Protein AF-A0A3M0WXF0-F1 (afdb_monomer_lite)

Radius of gyration: 34.87 Å; chains: 1; bounding box: 78×70×89 Å

Structure (mmCIF, N/CA/C/O backbone):
data_AF-A0A3M0WXF0-F1
#
_entry.id   AF-A0A3M0WXF0-F1
#
loop_
_atom_site.group_PDB
_atom_site.id
_atom_site.type_symbol
_atom_site.label_atom_id
_atom_site.label_alt_id
_atom_site.label_comp_id
_atom_site.label_asym_id
_atom_site.label_entity_id
_atom_site.label_seq_id
_atom_site.pdbx_PDB_ins_code
_atom_site.Cartn_x
_atom_site.Cartn_y
_atom_site.Cartn_z
_atom_site.occupancy
_atom_site.B_iso_or_equiv
_atom_site.auth_seq_id
_atom_site.auth_comp_id
_atom_site.auth_asym_id
_atom_site.auth_atom_id
_atom_site.pdbx_PDB_model_num
ATOM 1 N N . LEU A 1 1 ? -2.453 -16.941 -43.242 1.00 40.06 1 LEU A N 1
ATOM 2 C CA . LEU A 1 1 ? -1.950 -16.360 -41.982 1.00 40.06 1 LEU A CA 1
ATOM 3 C C . LEU A 1 1 ? -3.156 -16.206 -41.079 1.00 40.06 1 LEU A C 1
ATOM 5 O O . LEU A 1 1 ? -4.108 -15.560 -41.491 1.00 40.06 1 LEU A O 1
ATOM 9 N N . VAL A 1 2 ? -3.182 -16.929 -39.960 1.00 33.41 2 VAL A N 1
ATOM 10 C CA . VAL A 1 2 ? -4.231 -16.763 -38.947 1.00 33.41 2 VAL A CA 1
ATOM 11 C C . VAL A 1 2 ? -3.950 -15.419 -38.293 1.00 33.41 2 VAL A C 1
ATOM 13 O O . VAL A 1 2 ? -2.882 -15.243 -37.715 1.00 33.41 2 VAL A O 1
ATOM 16 N N . ASP A 1 3 ? -4.856 -14.470 -38.490 1.00 33.91 3 ASP A N 1
ATOM 17 C CA . ASP A 1 3 ? -4.782 -13.143 -37.895 1.00 33.91 3 ASP A CA 1
ATOM 18 C C . ASP A 1 3 ? -5.106 -13.309 -36.408 1.00 33.91 3 ASP A C 1
ATOM 20 O O . ASP A 1 3 ? -6.263 -13.465 -36.016 1.00 33.91 3 ASP A O 1
ATOM 24 N N . ILE A 1 4 ? -4.065 -13.469 -35.593 1.00 36.53 4 ILE A N 1
ATOM 25 C CA . ILE A 1 4 ? -4.219 -13.544 -34.144 1.00 36.53 4 ILE A CA 1
ATOM 26 C C . ILE A 1 4 ? -4.479 -12.103 -33.710 1.00 36.53 4 ILE A C 1
ATOM 28 O O . ILE A 1 4 ? -3.585 -11.278 -33.905 1.00 36.53 4 ILE A O 1
ATOM 32 N N . PRO A 1 5 ? -5.658 -11.772 -33.152 1.00 42.66 5 PRO A N 1
ATOM 33 C CA . PRO A 1 5 ? -5.929 -10.423 -32.687 1.00 42.66 5 PRO A CA 1
ATOM 34 C C . PRO A 1 5 ? -4.910 -10.081 -31.600 1.00 42.66 5 PRO A C 1
ATOM 36 O O . PRO A 1 5 ? -4.959 -10.597 -30.482 1.00 42.66 5 PRO A O 1
ATOM 39 N N . GLN A 1 6 ? -3.937 -9.252 -31.967 1.00 57.19 6 GLN A N 1
ATOM 40 C CA . GLN A 1 6 ? -2.960 -8.689 -31.053 1.00 57.19 6 GLN A CA 1
ATOM 41 C C . GLN A 1 6 ? -3.728 -7.684 -30.197 1.00 57.19 6 GLN A C 1
ATOM 43 O O . GLN A 1 6 ? -3.973 -6.563 -30.640 1.00 57.19 6 GLN A O 1
ATOM 48 N N . LYS A 1 7 ? -4.166 -8.101 -29.000 1.00 59.50 7 LYS A N 1
ATOM 49 C CA . LYS A 1 7 ? -4.581 -7.143 -27.970 1.00 59.50 7 LYS A CA 1
ATOM 50 C C . LYS A 1 7 ? -3.465 -6.116 -27.850 1.00 59.50 7 LYS A C 1
ATOM 52 O O . LYS A 1 7 ? -2.305 -6.486 -27.659 1.00 59.50 7 LYS A O 1
ATOM 57 N N . SER A 1 8 ? -3.817 -4.850 -28.000 1.00 66.50 8 SER A N 1
ATOM 58 C CA . SER A 1 8 ? -2.868 -3.763 -27.832 1.00 66.50 8 SER A CA 1
ATOM 59 C C . SER A 1 8 ? -2.313 -3.784 -26.405 1.00 66.50 8 SER A C 1
ATOM 61 O O . SER A 1 8 ? -2.990 -4.190 -25.458 1.00 66.50 8 SER A O 1
ATOM 63 N N . GLU A 1 9 ? -1.073 -3.332 -26.230 1.00 56.75 9 GLU A N 1
ATOM 64 C CA . GLU A 1 9 ? -0.428 -3.227 -24.913 1.00 56.75 9 GLU A CA 1
ATOM 65 C C . GLU A 1 9 ? -1.292 -2.442 -23.910 1.00 56.75 9 GLU A C 1
ATOM 67 O O . GLU A 1 9 ? -1.401 -2.808 -22.738 1.00 56.75 9 GLU A O 1
ATOM 72 N N . SER A 1 10 ? -2.000 -1.423 -24.407 1.00 64.62 10 SER A N 1
ATOM 73 C CA . SER A 1 10 ? -2.959 -0.633 -23.636 1.00 64.62 10 SER A CA 1
ATOM 74 C C . SER A 1 10 ? -4.127 -1.468 -23.094 1.00 64.62 10 SER A C 1
ATOM 76 O O . SER A 1 10 ? -4.480 -1.322 -21.925 1.00 64.62 10 SER A O 1
ATOM 78 N N . GLU A 1 11 ? -4.690 -2.384 -23.887 1.00 70.25 11 GLU A N 1
ATOM 79 C CA . GLU A 1 11 ? -5.792 -3.257 -23.452 1.00 70.25 11 GLU A CA 1
ATOM 80 C C . GLU A 1 11 ? -5.335 -4.271 -22.396 1.00 70.25 11 GLU A C 1
ATOM 82 O O . GLU A 1 11 ? -6.070 -4.552 -21.451 1.00 70.25 11 GLU A O 1
ATOM 87 N N . ILE A 1 12 ? -4.110 -4.795 -22.515 1.00 66.12 12 ILE A N 1
ATOM 88 C CA . ILE A 1 12 ? -3.529 -5.708 -21.516 1.00 66.12 12 ILE A CA 1
ATOM 89 C C . ILE A 1 12 ? -3.296 -4.971 -20.193 1.00 66.12 12 ILE A C 1
ATOM 91 O O . ILE A 1 12 ? -3.572 -5.514 -19.120 1.00 66.12 12 ILE A O 1
ATOM 95 N N . TYR A 1 13 ? -2.803 -3.732 -20.257 1.00 67.31 13 TYR A N 1
ATOM 96 C CA . TYR A 1 13 ? -2.589 -2.899 -19.079 1.00 67.31 13 TYR A CA 1
ATOM 97 C C . TYR A 1 13 ? -3.907 -2.549 -18.373 1.00 67.31 13 TYR A C 1
ATOM 99 O O . TYR A 1 13 ? -4.015 -2.723 -17.158 1.00 67.31 13 TYR A O 1
ATOM 107 N N . GLN A 1 14 ? -4.929 -2.132 -19.127 1.00 71.81 14 GLN A N 1
ATOM 108 C CA . GLN A 1 14 ? -6.260 -1.852 -18.580 1.00 71.81 14 GLN A CA 1
ATOM 109 C C . GLN A 1 14 ? -6.884 -3.093 -17.936 1.00 71.81 14 GLN A C 1
ATOM 111 O O . GLN A 1 14 ? -7.324 -3.027 -16.793 1.00 71.81 14 GLN A O 1
ATOM 116 N N . GLU A 1 15 ? -6.828 -4.253 -18.598 1.00 77.12 15 GLU A N 1
ATOM 117 C CA . GLU A 1 15 ? -7.363 -5.501 -18.043 1.00 77.12 15 GLU A CA 1
ATOM 118 C C . GLU A 1 15 ? -6.687 -5.888 -16.715 1.00 77.12 15 GLU A C 1
ATOM 120 O O . GLU A 1 15 ? -7.341 -6.405 -15.805 1.00 77.12 15 GLU A O 1
ATOM 125 N N . LYS A 1 16 ? -5.382 -5.629 -16.568 1.00 76.75 16 LYS A N 1
ATOM 126 C CA . LYS A 1 16 ? -4.673 -5.845 -15.300 1.00 76.75 16 LYS A CA 1
ATOM 127 C C . LYS A 1 16 ? -5.122 -4.875 -14.211 1.00 76.75 16 LYS A C 1
ATOM 129 O O . LYS A 1 16 ? -5.350 -5.320 -13.086 1.00 76.75 16 LYS A O 1
ATOM 134 N N . LEU A 1 17 ? -5.269 -3.589 -14.533 1.00 76.44 17 LEU A N 1
ATOM 135 C CA . LEU A 1 17 ? -5.774 -2.594 -13.586 1.00 76.44 17 LEU A CA 1
ATOM 136 C C . LEU A 1 17 ? -7.191 -2.934 -13.115 1.00 76.44 17 LEU A C 1
ATOM 138 O O . LEU A 1 17 ? -7.450 -2.911 -11.914 1.00 76.44 17 LEU A O 1
ATOM 142 N N . ASP A 1 18 ? -8.073 -3.336 -14.029 1.00 84.69 18 ASP A N 1
ATOM 143 C CA . ASP A 1 18 ? -9.452 -3.713 -13.707 1.00 84.69 18 ASP A CA 1
ATOM 144 C C . ASP A 1 18 ? -9.507 -4.933 -12.778 1.00 84.69 18 ASP A C 1
ATOM 146 O O . ASP A 1 18 ? -10.277 -4.970 -11.809 1.00 84.69 18 ASP A O 1
ATOM 150 N N . ARG A 1 19 ? -8.651 -5.934 -13.026 1.00 82.94 19 ARG A N 1
ATOM 151 C CA . ARG A 1 19 ? -8.517 -7.106 -12.147 1.00 82.94 19 ARG A CA 1
ATOM 152 C C . ARG A 1 19 ? -8.010 -6.714 -10.759 1.00 82.94 19 ARG A C 1
ATOM 154 O O . ARG A 1 19 ? -8.568 -7.187 -9.770 1.00 82.94 19 ARG A O 1
ATOM 161 N N . MET A 1 20 ? -7.008 -5.838 -10.673 1.00 83.81 20 MET A N 1
ATOM 162 C CA . MET A 1 20 ? -6.496 -5.344 -9.390 1.00 83.81 20 MET A CA 1
ATOM 163 C C . MET A 1 20 ? -7.559 -4.562 -8.622 1.00 83.81 20 MET A C 1
ATOM 165 O O . MET A 1 20 ? -7.757 -4.804 -7.433 1.00 83.81 20 MET A O 1
ATOM 169 N N . GLN A 1 21 ? -8.284 -3.668 -9.294 1.00 85.38 21 GLN A N 1
ATOM 170 C CA . GLN A 1 21 ? -9.349 -2.893 -8.665 1.00 85.38 21 GLN A CA 1
ATOM 171 C C . GLN A 1 21 ? -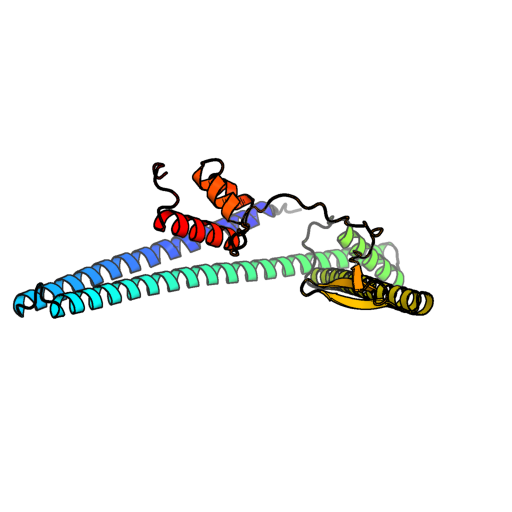10.452 -3.811 -8.130 1.00 85.38 21 GLN A C 1
ATOM 173 O O . GLN A 1 21 ? -10.867 -3.671 -6.983 1.00 85.38 21 GLN A O 1
ATOM 178 N N . SER A 1 22 ? -10.838 -4.831 -8.902 1.00 90.81 22 SER A N 1
ATOM 179 C CA . SER A 1 22 ? -11.813 -5.839 -8.467 1.00 90.81 22 SER A CA 1
ATOM 180 C C . SER A 1 22 ? -11.354 -6.597 -7.212 1.00 90.81 22 SER A C 1
ATOM 182 O O . SER A 1 22 ? -12.154 -6.883 -6.320 1.00 90.81 22 SER A O 1
ATOM 184 N N . GLN A 1 23 ? -10.059 -6.912 -7.109 1.00 89.12 23 GLN A N 1
ATOM 185 C CA . GLN A 1 23 ? -9.484 -7.550 -5.921 1.00 89.12 23 GLN A CA 1
ATOM 186 C C . GLN A 1 23 ? -9.464 -6.601 -4.715 1.00 89.12 23 GLN A C 1
ATOM 188 O O . GLN A 1 23 ? -9.826 -7.009 -3.610 1.00 89.12 23 GLN A O 1
ATOM 193 N N . ILE A 1 24 ? -9.101 -5.331 -4.919 1.00 84.12 24 ILE A N 1
ATOM 194 C CA . ILE A 1 24 ? -9.147 -4.294 -3.879 1.00 84.12 24 ILE A CA 1
ATOM 195 C C . ILE A 1 24 ? -10.579 -4.124 -3.362 1.00 84.12 24 ILE A C 1
ATOM 197 O O . ILE A 1 24 ? -10.791 -4.069 -2.149 1.00 84.12 24 ILE A O 1
ATOM 201 N N . ASP A 1 25 ? -11.571 -4.104 -4.248 1.00 94.25 25 ASP A N 1
ATOM 202 C CA . ASP A 1 25 ? -12.983 -3.974 -3.886 1.00 94.25 25 ASP A CA 1
ATOM 203 C C . ASP A 1 25 ? -13.476 -5.180 -3.076 1.00 94.25 25 ASP A C 1
ATOM 205 O O . ASP A 1 25 ? -14.175 -5.014 -2.069 1.00 94.25 25 ASP A O 1
ATOM 209 N N . ALA A 1 26 ? -13.049 -6.393 -3.439 1.00 90.25 26 ALA A N 1
ATOM 210 C CA . ALA A 1 26 ? -13.335 -7.601 -2.669 1.00 90.25 26 ALA A CA 1
ATOM 211 C C . ALA A 1 26 ? -12.709 -7.552 -1.261 1.00 90.25 26 ALA A C 1
ATOM 213 O O . ALA A 1 26 ? -13.398 -7.825 -0.272 1.00 90.25 26 ALA A O 1
ATOM 214 N N . ILE A 1 27 ? -11.439 -7.137 -1.147 1.00 88.31 27 ILE A N 1
ATOM 215 C CA . ILE A 1 27 ? -10.750 -6.941 0.141 1.00 88.31 27 ILE A CA 1
ATOM 216 C C . ILE A 1 27 ? -11.489 -5.887 0.975 1.00 88.31 27 ILE A C 1
ATOM 218 O O . ILE A 1 27 ? -11.782 -6.112 2.151 1.00 88.31 27 ILE A O 1
ATOM 222 N N . ASN A 1 28 ? -11.848 -4.754 0.370 1.00 91.56 28 ASN A N 1
ATOM 223 C CA . ASN A 1 28 ? -12.600 -3.690 1.027 1.00 91.56 28 ASN A CA 1
ATOM 224 C C . ASN A 1 28 ? -13.931 -4.204 1.586 1.00 91.56 28 ASN A C 1
ATOM 226 O O . ASN A 1 28 ? -14.222 -3.980 2.759 1.00 91.56 28 ASN A O 1
ATOM 230 N N . SER A 1 29 ? -14.714 -4.916 0.775 1.00 95.38 29 SER A N 1
ATOM 231 C CA . SER A 1 29 ? -16.011 -5.472 1.175 1.00 95.38 29 SER A CA 1
ATOM 232 C C . SER A 1 29 ? -15.886 -6.455 2.347 1.00 95.38 29 SER A C 1
ATOM 234 O O . SER A 1 29 ? -16.614 -6.353 3.344 1.00 95.38 29 SER A O 1
ATOM 236 N N . TYR A 1 30 ? -14.902 -7.355 2.280 1.00 95.94 30 TYR A N 1
ATOM 237 C CA . TYR A 1 30 ? -14.627 -8.325 3.337 1.00 95.94 30 TYR A CA 1
ATOM 238 C C . TYR A 1 30 ? -14.241 -7.646 4.661 1.00 95.94 30 TYR A C 1
ATOM 240 O O . TYR A 1 30 ? -14.877 -7.878 5.692 1.00 95.94 30 TYR A O 1
ATOM 248 N N . TYR A 1 31 ? -13.256 -6.744 4.643 1.00 94.44 31 TYR A N 1
ATOM 249 C CA . TYR A 1 31 ? -12.798 -6.068 5.860 1.00 94.44 31 TYR A CA 1
ATOM 250 C C . TYR A 1 31 ? -13.827 -5.083 6.423 1.00 94.44 31 TYR A C 1
ATOM 252 O O . TYR A 1 31 ? -13.923 -4.937 7.640 1.00 94.44 31 TYR A O 1
ATOM 260 N N . ASN A 1 32 ? -14.647 -4.452 5.579 1.00 94.06 32 ASN A N 1
ATOM 261 C CA . ASN A 1 32 ? -15.762 -3.630 6.050 1.00 94.06 32 ASN A CA 1
ATOM 262 C C . ASN A 1 32 ? -16.778 -4.473 6.835 1.00 94.06 32 ASN A C 1
ATOM 264 O O . ASN A 1 32 ? -17.258 -4.032 7.879 1.00 94.06 32 ASN A O 1
ATOM 268 N N . SER A 1 33 ? -17.053 -5.702 6.386 1.00 96.56 33 SER A N 1
ATOM 269 C CA . SER A 1 33 ? -17.924 -6.639 7.108 1.00 96.56 33 SER A CA 1
ATOM 270 C C . SER A 1 33 ? -17.336 -7.024 8.473 1.00 96.56 33 SER A C 1
ATOM 272 O O . SER A 1 33 ? -18.053 -7.019 9.474 1.00 96.56 33 SER A O 1
ATOM 274 N N . LEU A 1 34 ? -16.020 -7.267 8.547 1.00 93.44 34 LEU A N 1
ATOM 275 C CA . LEU A 1 34 ? -15.322 -7.531 9.813 1.00 93.44 34 LEU A CA 1
ATOM 276 C C . LEU A 1 34 ? -15.362 -6.334 10.771 1.00 93.44 34 LEU A C 1
ATOM 278 O O . LEU A 1 34 ? -15.595 -6.512 11.964 1.00 93.44 34 LEU A O 1
ATOM 282 N N . ILE A 1 35 ? -15.171 -5.112 10.266 1.00 96.38 35 ILE A N 1
ATOM 283 C CA . ILE A 1 35 ? -15.259 -3.891 11.080 1.00 96.38 35 ILE A CA 1
ATOM 284 C C . ILE A 1 35 ? -16.674 -3.729 11.641 1.00 96.38 35 ILE A C 1
ATOM 286 O O . ILE A 1 35 ? -16.827 -3.478 12.834 1.00 96.38 35 ILE A O 1
ATOM 290 N N . GLN A 1 36 ? -17.708 -3.919 10.816 1.00 97.56 36 GLN A N 1
ATOM 291 C CA . GLN A 1 36 ? -19.101 -3.853 11.270 1.00 97.56 36 GLN A CA 1
ATOM 292 C C . GLN A 1 36 ? -19.404 -4.907 12.341 1.00 97.56 36 GLN A C 1
ATOM 294 O O . GLN A 1 36 ? -20.101 -4.619 13.316 1.00 97.56 36 GLN A O 1
ATOM 299 N N . GLN A 1 37 ? -18.873 -6.123 12.194 1.00 97.56 37 GLN A N 1
ATOM 300 C CA . GLN A 1 37 ? -18.995 -7.156 13.217 1.00 97.56 37 GLN A CA 1
ATOM 301 C C . GLN A 1 37 ? -18.286 -6.745 14.517 1.00 97.56 37 GLN A C 1
ATOM 303 O O . GLN A 1 37 ? -18.896 -6.789 15.585 1.00 97.56 37 GLN A O 1
ATOM 308 N N . ALA A 1 38 ? -17.038 -6.280 14.435 1.00 96.44 38 ALA A N 1
ATOM 309 C CA . ALA A 1 38 ? -16.265 -5.844 15.595 1.00 96.44 38 ALA A CA 1
ATOM 310 C C . ALA A 1 38 ?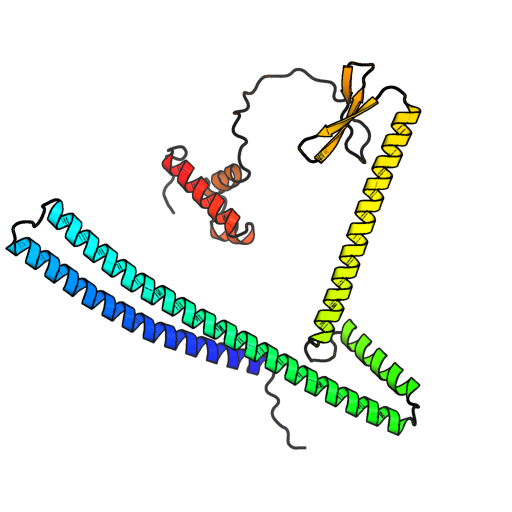 -16.921 -4.663 16.333 1.00 96.44 38 ALA A C 1
ATOM 312 O O . ALA A 1 38 ? -16.875 -4.606 17.564 1.00 96.44 38 ALA A O 1
ATOM 313 N N . GLN A 1 39 ? -17.567 -3.748 15.602 1.00 97.25 39 GLN A N 1
ATOM 314 C CA . GLN A 1 39 ? -18.360 -2.653 16.168 1.00 97.25 39 GLN A CA 1
ATOM 315 C C . GLN A 1 39 ? -19.564 -3.178 16.957 1.00 97.25 39 GLN A C 1
ATOM 317 O O . GLN A 1 39 ? -19.719 -2.815 18.122 1.00 97.25 39 GLN A O 1
ATOM 322 N N . LYS A 1 40 ? -20.358 -4.093 16.381 1.00 98.25 40 LYS A N 1
ATOM 323 C CA . LYS A 1 40 ? -21.501 -4.723 17.072 1.00 98.25 40 LYS A CA 1
ATOM 324 C C . LYS A 1 40 ? -21.070 -5.458 18.343 1.00 98.25 40 LYS A C 1
ATOM 326 O O . LYS A 1 40 ? -21.701 -5.334 19.391 1.00 98.25 40 LYS A O 1
ATOM 331 N N . GLU A 1 41 ? -19.970 -6.203 18.278 1.00 97.50 41 GLU A N 1
ATOM 332 C CA . GLU A 1 41 ? -19.404 -6.863 19.457 1.00 97.50 41 GLU A CA 1
ATOM 333 C C . GLU A 1 41 ? -18.912 -5.846 20.498 1.00 97.50 41 GLU A C 1
ATOM 335 O O . GLU A 1 41 ? -19.102 -6.036 21.702 1.00 97.50 41 GLU A O 1
ATOM 340 N N . GLY A 1 42 ? -18.309 -4.743 20.047 1.00 97.62 42 GLY A N 1
ATOM 341 C CA . GLY A 1 42 ? -17.865 -3.643 20.896 1.00 97.62 42 GLY A CA 1
ATOM 342 C C . GLY A 1 42 ? -19.009 -2.959 21.643 1.00 97.62 42 GLY A C 1
ATOM 343 O O . GLY A 1 42 ? -18.883 -2.710 22.846 1.00 97.62 42 GLY A O 1
ATOM 344 N N . GLU A 1 43 ? -20.138 -2.725 20.974 1.00 97.88 43 GLU A N 1
ATOM 345 C CA . GLU A 1 43 ? -21.375 -2.230 21.589 1.00 97.88 43 GLU A CA 1
ATOM 346 C C . GLU A 1 43 ? -21.897 -3.199 22.656 1.00 97.88 43 GLU A C 1
ATOM 348 O O . GLU A 1 43 ? -22.251 -2.772 23.757 1.00 97.88 43 GLU A O 1
ATOM 353 N N . GLY A 1 44 ? -21.866 -4.509 22.384 1.00 97.94 44 GLY A N 1
ATOM 354 C CA . GLY A 1 44 ? -22.229 -5.542 23.358 1.00 97.94 44 GLY A CA 1
ATOM 355 C C . GLY A 1 44 ? -21.335 -5.535 24.604 1.00 97.94 44 GLY A C 1
ATOM 356 O O . GLY A 1 44 ? -21.833 -5.618 25.734 1.00 97.94 44 GLY A O 1
ATOM 357 N N . ARG A 1 45 ? -20.017 -5.366 24.426 1.00 97.62 45 ARG A N 1
ATOM 358 C CA . ARG A 1 45 ? -19.055 -5.225 25.535 1.00 97.62 45 ARG A CA 1
ATOM 359 C C . ARG A 1 45 ? -19.328 -3.970 26.364 1.00 97.62 45 ARG A C 1
ATOM 361 O O . ARG A 1 45 ? -19.359 -4.052 27.591 1.00 97.62 45 ARG A O 1
ATOM 368 N N . LEU A 1 46 ? -19.588 -2.831 25.718 1.00 97.44 46 LEU A N 1
ATOM 369 C CA . LEU A 1 46 ? -19.926 -1.580 26.408 1.00 97.44 46 LEU A CA 1
ATOM 370 C C . LEU A 1 46 ? -21.256 -1.672 27.156 1.00 97.44 46 LEU A C 1
ATOM 372 O O . LEU A 1 46 ? -21.348 -1.231 28.301 1.00 97.44 46 LEU A O 1
ATOM 376 N N . GLY A 1 47 ? -22.276 -2.274 26.543 1.00 97.25 47 GLY A N 1
ATOM 377 C CA . GLY A 1 47 ? -23.562 -2.529 27.186 1.00 97.25 47 GLY A CA 1
ATOM 378 C C . GLY A 1 47 ? -23.406 -3.395 28.435 1.00 97.25 47 GLY A C 1
ATOM 379 O O . GLY A 1 47 ? -23.920 -3.045 29.497 1.00 97.25 47 GLY A O 1
ATOM 380 N N . SER A 1 48 ? -22.616 -4.466 28.337 1.00 97.12 48 SER A N 1
ATOM 381 C CA . SER A 1 48 ? -22.315 -5.361 29.460 1.00 97.12 48 SER A CA 1
ATOM 382 C C . SER A 1 48 ? -21.552 -4.647 30.580 1.00 97.12 48 SER A C 1
ATOM 384 O O . SER A 1 48 ? -21.917 -4.772 31.749 1.00 97.12 48 SER A O 1
ATOM 386 N N . ALA A 1 49 ? -20.540 -3.840 30.241 1.00 96.75 49 ALA A N 1
ATOM 387 C CA . ALA A 1 49 ? -19.786 -3.048 31.213 1.00 96.75 49 ALA A CA 1
ATOM 388 C C . ALA A 1 49 ? -20.684 -2.038 31.948 1.00 96.75 49 ALA A C 1
ATOM 390 O O . ALA A 1 49 ? -20.651 -1.955 33.176 1.00 96.75 49 ALA A O 1
ATOM 391 N N . ARG A 1 50 ? -21.552 -1.321 31.221 1.00 94.81 50 ARG A N 1
ATOM 392 C CA . ARG A 1 50 ? -22.516 -0.368 31.801 1.00 94.81 50 ARG A CA 1
ATOM 393 C C . ARG A 1 50 ? -23.563 -1.060 32.674 1.00 94.81 50 ARG A C 1
ATOM 395 O O . ARG A 1 50 ? -23.917 -0.531 33.727 1.00 94.81 50 ARG A O 1
ATOM 402 N N . ALA A 1 51 ? -24.046 -2.234 32.268 1.00 96.50 51 ALA A N 1
ATOM 403 C CA . ALA A 1 51 ? -24.970 -3.033 33.069 1.00 96.50 51 ALA A CA 1
ATOM 404 C C . ALA A 1 51 ? -24.315 -3.464 34.388 1.00 96.50 51 ALA A C 1
ATOM 406 O O . ALA A 1 51 ? -24.893 -3.254 35.454 1.00 96.50 51 ALA A O 1
ATOM 407 N N . LEU A 1 52 ? -23.078 -3.967 34.329 1.00 94.94 52 LEU A N 1
ATOM 408 C CA . LEU A 1 52 ? -22.315 -4.360 35.512 1.00 94.94 52 LEU A CA 1
ATOM 409 C C . LEU A 1 52 ? -22.079 -3.170 36.453 1.00 94.94 52 LEU A C 1
ATOM 411 O O . LEU A 1 52 ? -22.332 -3.295 37.646 1.00 94.94 52 LEU A O 1
ATOM 415 N N . GLN A 1 53 ? -21.710 -2.002 35.916 1.00 95.56 53 GLN A N 1
ATOM 416 C CA . GLN A 1 53 ? -21.564 -0.756 36.683 1.00 95.56 53 GLN A CA 1
ATOM 417 C C . GLN A 1 53 ? -22.865 -0.287 37.341 1.00 95.56 53 GLN A C 1
ATOM 419 O O . GLN A 1 53 ? -22.845 0.287 38.431 1.00 95.56 53 GLN A O 1
ATOM 424 N N . SER A 1 54 ? -24.000 -0.490 36.668 1.00 95.19 54 SER A N 1
ATOM 425 C CA . SER A 1 54 ? -25.313 -0.159 37.220 1.00 95.19 54 SER A CA 1
ATOM 426 C C . SER A 1 54 ? -25.674 -1.086 38.379 1.00 95.19 54 SER A C 1
ATOM 428 O O . SER A 1 54 ? -26.226 -0.615 39.368 1.00 95.19 54 SER A O 1
ATOM 430 N N . VAL A 1 55 ? -25.347 -2.378 38.276 1.00 95.44 55 VAL A N 1
ATOM 431 C CA . VAL A 1 55 ? -25.582 -3.370 39.338 1.00 95.44 55 VAL A CA 1
ATOM 432 C C . VAL A 1 55 ? -24.643 -3.149 40.526 1.00 95.44 55 VAL A C 1
ATOM 434 O O . VAL A 1 55 ? -25.072 -3.260 41.670 1.00 95.44 55 VAL A O 1
ATOM 437 N N . SER A 1 56 ? -23.381 -2.791 40.285 1.00 95.12 56 SER A N 1
ATOM 438 C CA . SER A 1 56 ? -22.393 -2.531 41.341 1.00 95.12 56 SER A CA 1
ATOM 439 C C . SER A 1 56 ? -22.521 -1.152 41.996 1.00 95.12 56 SER A C 1
ATOM 441 O O . SER A 1 56 ? -21.776 -0.858 42.929 1.00 95.12 56 SER A O 1
ATOM 443 N N . GLY A 1 57 ? -23.408 -0.278 41.505 1.00 95.44 57 GLY A N 1
ATOM 444 C CA . GLY A 1 57 ? -23.540 1.098 41.994 1.00 95.44 57 GLY A CA 1
ATOM 445 C C . GLY A 1 57 ? -22.331 1.989 41.679 1.00 95.44 57 GLY A C 1
ATOM 446 O O . GLY A 1 57 ? -22.176 3.051 42.274 1.00 95.44 57 GLY A O 1
ATOM 447 N N . THR A 1 58 ? -21.463 1.578 40.751 1.00 94.56 58 THR A N 1
ATOM 448 C CA . THR A 1 58 ? -20.268 2.341 40.347 1.00 94.56 58 THR A CA 1
ATOM 449 C C . THR A 1 58 ? -20.492 3.170 39.086 1.00 94.56 58 THR A C 1
ATOM 451 O O . THR A 1 58 ? -19.550 3.790 38.584 1.00 94.56 58 THR A O 1
ATOM 454 N N . ARG A 1 59 ? -21.718 3.191 38.555 1.00 92.00 59 ARG A N 1
ATOM 455 C CA . ARG A 1 59 ? -22.114 4.061 37.444 1.00 92.00 59 ARG A CA 1
ATOM 456 C C . ARG A 1 59 ? -21.863 5.524 37.841 1.00 92.00 59 ARG A C 1
ATOM 458 O O . ARG A 1 59 ? -22.310 5.944 38.901 1.00 92.00 59 ARG A O 1
ATOM 465 N N . PHE A 1 60 ? -21.132 6.267 37.006 1.00 93.00 60 PHE A N 1
ATOM 466 C CA . PHE A 1 60 ? -20.663 7.647 37.262 1.00 93.00 60 PHE A CA 1
ATOM 467 C C . PHE A 1 60 ? -19.606 7.812 38.365 1.00 93.00 60 PHE A C 1
ATOM 469 O O . PHE A 1 60 ? -19.260 8.931 38.730 1.00 93.00 60 PHE A O 1
ATOM 476 N N . SER A 1 61 ? -19.069 6.720 38.912 1.00 96.25 61 SER A N 1
ATOM 477 C CA . SER A 1 61 ? -17.862 6.816 39.736 1.00 96.25 61 SER A CA 1
ATOM 478 C C . SER A 1 61 ? -16.617 6.878 38.840 1.00 96.25 61 SER A C 1
ATOM 480 O O . SER A 1 61 ? -16.616 6.236 37.784 1.00 96.25 61 SER A O 1
ATOM 482 N N . PRO A 1 62 ? -15.511 7.504 39.285 1.00 96.44 62 PRO A N 1
ATOM 483 C CA . PRO A 1 62 ? -14.251 7.507 38.534 1.00 96.44 62 PRO A CA 1
ATOM 484 C C . PRO A 1 62 ? -13.747 6.099 38.178 1.00 96.44 62 PRO A C 1
ATOM 486 O O . PRO A 1 62 ? -13.151 5.880 37.128 1.00 96.44 62 PRO A O 1
ATOM 489 N N . ARG A 1 63 ? -14.024 5.104 39.036 1.00 95.44 63 ARG A N 1
ATOM 490 C CA . ARG A 1 63 ? -13.684 3.695 38.772 1.00 95.44 63 ARG A CA 1
ATOM 491 C C . ARG A 1 63 ? -14.525 3.095 37.645 1.00 95.44 63 ARG A C 1
ATOM 493 O O . ARG A 1 63 ? -13.994 2.341 36.838 1.00 95.44 63 ARG A O 1
ATOM 500 N N . GLY A 1 64 ? -15.818 3.413 37.598 1.00 95.50 64 GLY A N 1
ATOM 501 C CA . GLY A 1 64 ? -16.701 2.984 36.512 1.00 95.50 64 GLY A CA 1
ATOM 502 C C . GLY A 1 64 ? -16.312 3.633 35.185 1.00 95.50 64 GLY A C 1
ATOM 503 O O . GLY A 1 64 ? -16.179 2.944 34.180 1.00 95.50 64 GLY A O 1
ATOM 504 N N . GLU A 1 65 ? -16.039 4.936 35.187 1.00 96.00 65 GLU A N 1
ATOM 505 C CA . GLU A 1 65 ? -15.582 5.654 33.990 1.00 96.00 65 GLU A CA 1
ATOM 506 C C . GLU A 1 65 ? -14.279 5.070 33.436 1.00 96.00 65 GLU A C 1
ATOM 508 O O . GLU A 1 65 ? -14.217 4.750 32.250 1.00 96.00 65 GLU A O 1
ATOM 513 N N . ALA A 1 66 ? -13.292 4.806 34.298 1.00 97.00 66 ALA A N 1
ATOM 514 C CA . ALA A 1 66 ? -12.040 4.169 33.892 1.00 97.00 66 ALA A CA 1
ATOM 515 C C . ALA A 1 66 ? -12.253 2.778 33.262 1.00 97.00 66 ALA A C 1
ATOM 517 O O . ALA A 1 66 ? -11.598 2.434 32.280 1.00 97.00 66 ALA A O 1
ATOM 518 N N . GLN A 1 67 ? -13.186 1.977 33.791 1.00 95.50 67 GLN A N 1
ATOM 519 C CA . GLN A 1 67 ? -13.526 0.675 33.206 1.00 95.50 67 GLN A CA 1
ATOM 520 C C . GLN A 1 67 ? -14.189 0.813 31.834 1.00 95.50 67 GLN A C 1
ATOM 522 O O . GLN A 1 67 ? -13.830 0.082 30.913 1.00 95.50 67 GLN A O 1
ATOM 527 N N . THR A 1 68 ? -15.132 1.747 31.677 1.00 96.62 68 THR A N 1
ATOM 528 C CA . THR A 1 68 ? -15.763 2.019 30.376 1.00 96.62 68 THR A CA 1
ATOM 529 C C . THR A 1 68 ? -14.715 2.459 29.362 1.00 96.62 68 THR A C 1
ATOM 531 O O . THR A 1 68 ? -14.655 1.899 28.272 1.00 96.62 68 THR A O 1
ATOM 534 N N . GLN A 1 69 ? -13.834 3.382 29.748 1.00 97.19 69 GLN A N 1
ATOM 535 C CA . GLN A 1 69 ? -12.778 3.885 28.878 1.00 97.19 69 GLN A CA 1
ATOM 536 C C . GLN A 1 69 ? -11.780 2.788 28.482 1.00 97.19 69 GLN A C 1
ATOM 538 O O . GLN A 1 69 ? -11.350 2.733 27.334 1.00 97.19 69 GLN A O 1
ATOM 543 N N . ALA A 1 70 ? -11.451 1.858 29.385 1.00 97.06 70 ALA A N 1
ATOM 544 C CA . ALA A 1 70 ? -10.627 0.699 29.043 1.00 97.06 70 ALA A CA 1
ATOM 545 C C . ALA A 1 70 ? -11.289 -0.189 27.970 1.00 97.06 70 ALA A C 1
ATOM 547 O O . ALA A 1 70 ? -10.611 -0.650 27.052 1.00 97.06 70 ALA A O 1
ATOM 548 N N . VAL A 1 71 ? -12.610 -0.391 28.044 1.00 97.50 71 VAL A N 1
ATOM 549 C CA . VAL A 1 71 ? -13.372 -1.142 27.031 1.00 97.50 71 VAL A CA 1
ATOM 550 C C . VAL A 1 71 ? -13.443 -0.381 25.703 1.00 97.50 71 VAL A C 1
ATOM 552 O O . VAL A 1 71 ? -13.281 -0.990 24.647 1.00 97.50 71 VAL A O 1
ATOM 555 N N . GLU A 1 72 ? -13.636 0.940 25.728 1.00 96.88 72 GLU A N 1
ATOM 556 C CA . GLU A 1 72 ? -13.617 1.788 24.524 1.00 96.88 72 GLU A CA 1
ATOM 557 C C . GLU A 1 72 ? -12.247 1.764 23.835 1.00 96.88 72 GLU A C 1
ATOM 559 O O . GLU A 1 72 ? -12.165 1.582 22.617 1.00 96.88 72 GLU A O 1
ATOM 564 N N . ASN A 1 73 ? -11.168 1.861 24.615 1.00 97.06 73 ASN A N 1
ATOM 565 C CA . ASN A 1 73 ? -9.798 1.763 24.118 1.00 97.06 73 ASN A CA 1
ATOM 566 C C . ASN A 1 73 ? -9.533 0.389 23.497 1.00 97.06 73 ASN A C 1
ATOM 568 O O . ASN A 1 73 ? -9.005 0.309 22.389 1.00 97.06 73 ASN A O 1
ATOM 572 N N . TYR A 1 74 ? -9.947 -0.689 24.168 1.00 97.50 74 TYR A N 1
ATOM 573 C CA . TYR A 1 74 ? -9.834 -2.045 23.634 1.00 97.50 74 TYR A CA 1
ATOM 574 C C . TYR A 1 74 ? -10.599 -2.202 22.311 1.00 97.50 74 TYR A C 1
ATOM 576 O O . TYR A 1 74 ? -10.043 -2.691 21.330 1.00 97.50 74 TYR A O 1
ATOM 584 N N . ASN A 1 75 ? -11.848 -1.732 22.240 1.00 97.12 75 ASN A N 1
ATOM 585 C CA . ASN A 1 75 ? -12.645 -1.774 21.011 1.00 97.12 75 ASN A CA 1
ATOM 586 C C . ASN A 1 75 ? -11.971 -1.003 19.864 1.00 97.12 75 ASN A C 1
ATOM 588 O O . ASN A 1 75 ? -11.922 -1.492 18.735 1.00 97.12 75 ASN A O 1
ATOM 592 N N . SER A 1 76 ? -11.419 0.174 20.163 1.00 96.38 76 SER A N 1
ATOM 593 C CA . SER A 1 76 ? -10.700 1.000 19.189 1.00 96.38 76 SER A CA 1
ATOM 594 C C . SER A 1 76 ? -9.440 0.300 18.672 1.00 96.38 76 SER A C 1
ATOM 596 O O . SER A 1 76 ? -9.194 0.293 17.468 1.00 96.38 76 SER A O 1
ATOM 598 N N . GLN A 1 77 ? -8.678 -0.356 19.555 1.00 95.94 77 GLN A N 1
ATOM 599 C CA . GLN A 1 77 ? -7.497 -1.143 19.178 1.00 95.94 77 GLN A CA 1
ATOM 600 C C . GLN A 1 77 ? -7.852 -2.330 18.276 1.00 95.94 77 GLN A C 1
ATOM 602 O O . GLN A 1 77 ? -7.138 -2.591 17.310 1.00 95.94 77 GLN A O 1
ATOM 607 N N . VAL A 1 78 ? -8.964 -3.023 18.546 1.00 95.94 78 VAL A N 1
ATOM 608 C CA . VAL A 1 78 ? -9.439 -4.123 17.691 1.00 95.94 78 VAL A CA 1
ATOM 609 C C . VAL A 1 78 ? -9.747 -3.617 16.280 1.00 95.94 78 VAL A C 1
ATOM 611 O O . VAL A 1 78 ? -9.262 -4.192 15.307 1.00 95.94 78 VAL A O 1
ATOM 614 N N . ILE A 1 79 ? -10.493 -2.515 16.151 1.00 95.38 79 ILE A N 1
ATOM 615 C CA . ILE A 1 79 ? -10.824 -1.932 14.840 1.00 95.38 79 ILE A CA 1
ATOM 616 C C . ILE A 1 79 ? -9.557 -1.463 14.112 1.00 95.38 79 ILE A C 1
ATOM 618 O O . ILE A 1 79 ? -9.390 -1.762 12.929 1.00 95.38 79 ILE A O 1
ATOM 622 N N . ALA A 1 80 ? -8.646 -0.782 14.812 1.00 92.31 80 ALA A N 1
ATOM 623 C CA . ALA A 1 80 ? -7.372 -0.346 14.244 1.00 92.31 80 ALA A CA 1
ATOM 624 C C . ALA A 1 80 ? -6.526 -1.535 13.751 1.00 92.31 80 ALA A C 1
ATOM 626 O O . ALA A 1 80 ? -5.938 -1.470 12.673 1.00 92.31 80 ALA A O 1
ATOM 627 N N . GLY A 1 81 ? -6.516 -2.651 14.487 1.00 92.81 81 GLY A N 1
ATOM 628 C CA . GLY A 1 81 ? -5.856 -3.888 14.067 1.00 92.81 81 GLY A CA 1
ATOM 629 C C . GLY A 1 81 ? -6.444 -4.469 12.777 1.00 92.81 81 GLY A C 1
ATOM 630 O O . GLY A 1 81 ? -5.696 -4.841 11.874 1.00 92.81 81 GLY A O 1
ATOM 631 N N . ILE A 1 82 ? -7.774 -4.483 12.645 1.00 91.81 82 ILE A N 1
ATOM 632 C CA . ILE A 1 82 ? -8.462 -4.938 11.423 1.00 91.81 82 ILE A CA 1
ATOM 633 C C . ILE A 1 82 ? -8.120 -4.023 10.234 1.00 91.81 82 ILE A C 1
ATOM 635 O O . ILE A 1 82 ? -7.858 -4.507 9.133 1.00 91.81 82 ILE A O 1
ATOM 639 N N . GLN A 1 83 ? -8.062 -2.706 10.447 1.00 92.88 83 GLN A N 1
ATOM 640 C CA . GLN A 1 83 ? -7.651 -1.750 9.412 1.00 92.88 83 GLN A CA 1
ATOM 641 C C . GLN A 1 83 ? -6.185 -1.930 8.993 1.00 92.88 83 GLN A C 1
ATOM 643 O O . GLN A 1 83 ? -5.877 -1.878 7.803 1.00 92.88 83 GLN A O 1
ATOM 648 N N . ALA A 1 84 ? -5.280 -2.190 9.939 1.00 90.81 84 ALA A N 1
ATOM 649 C CA . ALA A 1 84 ? -3.882 -2.475 9.629 1.00 90.81 84 ALA A CA 1
ATOM 650 C C . ALA A 1 84 ? -3.740 -3.747 8.774 1.00 90.81 84 ALA A C 1
ATOM 652 O O . ALA A 1 84 ? -3.014 -3.743 7.781 1.00 90.81 84 ALA A O 1
ATOM 653 N N . GLN A 1 85 ? -4.487 -4.808 9.103 1.00 92.38 85 GLN A N 1
ATOM 654 C CA . GLN A 1 85 ? -4.522 -6.040 8.305 1.00 92.38 85 GLN A CA 1
ATOM 655 C C . GLN A 1 85 ? -5.056 -5.799 6.891 1.00 92.38 85 GLN A C 1
ATOM 657 O O . GLN A 1 85 ? -4.467 -6.284 5.927 1.00 92.38 85 GLN A O 1
ATOM 662 N N . LYS A 1 86 ? -6.128 -5.011 6.757 1.00 94.25 86 LYS A N 1
ATOM 663 C CA . LYS A 1 86 ? -6.664 -4.592 5.457 1.00 94.25 86 LYS A CA 1
ATOM 664 C C . LYS A 1 86 ? -5.590 -3.910 4.606 1.00 94.25 86 LYS A C 1
ATOM 666 O O . LYS A 1 86 ? -5.397 -4.278 3.450 1.00 94.25 86 LYS A O 1
ATOM 671 N N . ASN A 1 87 ? -4.881 -2.938 5.175 1.00 88.44 87 ASN A N 1
ATOM 672 C CA . ASN A 1 87 ? -3.846 -2.198 4.455 1.00 88.44 87 ASN A CA 1
ATOM 673 C C . ASN A 1 87 ? -2.675 -3.106 4.050 1.00 88.44 87 ASN A C 1
ATOM 675 O O . ASN A 1 87 ? -2.195 -3.007 2.924 1.00 88.44 87 ASN A O 1
ATOM 679 N N . ALA A 1 88 ? -2.261 -4.028 4.924 1.00 90.94 88 ALA A N 1
ATOM 680 C CA . ALA A 1 88 ? -1.226 -5.012 4.610 1.00 90.94 88 ALA A CA 1
ATOM 681 C C . ALA A 1 88 ? -1.646 -5.955 3.466 1.00 90.94 88 ALA A C 1
ATOM 683 O O . ALA A 1 88 ? -0.842 -6.237 2.581 1.00 90.94 88 ALA A O 1
ATOM 684 N N . ALA A 1 89 ? -2.908 -6.398 3.439 1.00 87.75 89 ALA A N 1
ATOM 685 C CA . ALA A 1 89 ? -3.437 -7.228 2.355 1.00 87.75 89 ALA A CA 1
ATOM 686 C C . ALA A 1 89 ? -3.439 -6.486 1.006 1.00 87.75 89 ALA A C 1
ATOM 688 O O . ALA A 1 89 ? -3.042 -7.051 -0.010 1.00 87.75 89 ALA A O 1
ATOM 689 N N . ILE A 1 90 ? -3.822 -5.204 1.000 1.00 85.00 90 ILE A N 1
ATOM 690 C CA . ILE A 1 90 ? -3.765 -4.357 -0.202 1.00 85.00 90 ILE A CA 1
ATOM 691 C C . ILE A 1 90 ? -2.312 -4.171 -0.670 1.00 85.00 90 ILE A C 1
ATOM 693 O O . ILE A 1 90 ? -2.027 -4.294 -1.858 1.00 85.00 90 ILE A O 1
ATOM 697 N N . GLN A 1 91 ? -1.371 -3.919 0.244 1.00 86.50 91 GLN A N 1
ATOM 698 C CA . GLN A 1 91 ? 0.052 -3.794 -0.098 1.00 86.50 91 GLN A CA 1
ATOM 699 C C . GLN A 1 91 ? 0.637 -5.090 -0.671 1.00 86.50 91 GLN A C 1
ATOM 701 O O . GLN A 1 91 ? 1.402 -5.041 -1.633 1.00 86.50 91 GLN A O 1
ATOM 706 N N . ALA A 1 92 ? 0.261 -6.250 -0.125 1.00 87.44 92 ALA A N 1
ATOM 707 C CA . ALA A 1 92 ? 0.673 -7.542 -0.668 1.00 87.44 92 ALA A CA 1
ATOM 708 C C . ALA A 1 92 ? 0.203 -7.721 -2.122 1.00 87.44 92 ALA A C 1
ATOM 710 O O . ALA A 1 92 ? 0.991 -8.158 -2.959 1.00 87.44 92 ALA A O 1
ATOM 711 N N . LEU A 1 93 ? -1.026 -7.294 -2.435 1.00 84.62 93 LEU A N 1
ATOM 712 C CA . LEU A 1 93 ? -1.570 -7.310 -3.795 1.00 84.62 93 LEU A CA 1
ATOM 713 C C . LEU A 1 93 ? -0.745 -6.445 -4.760 1.00 84.62 93 LEU A C 1
ATOM 715 O O . LEU A 1 93 ? -0.443 -6.866 -5.874 1.00 84.62 93 LEU A O 1
ATOM 719 N N . TYR A 1 94 ? -0.346 -5.245 -4.326 1.00 78.88 94 TYR A N 1
ATOM 720 C CA . TYR A 1 94 ? 0.518 -4.373 -5.126 1.00 78.88 94 TYR A CA 1
ATOM 721 C C . TYR A 1 94 ? 1.891 -5.002 -5.391 1.00 78.88 94 TYR A C 1
ATOM 723 O O . TYR A 1 94 ? 2.387 -4.928 -6.514 1.00 78.88 94 TYR A O 1
ATOM 731 N N . ASN A 1 95 ? 2.488 -5.655 -4.393 1.00 82.75 95 ASN A N 1
ATOM 732 C CA . ASN A 1 95 ? 3.786 -6.318 -4.545 1.00 82.75 95 ASN A CA 1
ATOM 733 C C . ASN A 1 95 ? 3.717 -7.527 -5.492 1.00 82.75 95 ASN A C 1
ATOM 735 O O . ASN A 1 95 ? 4.627 -7.737 -6.298 1.00 82.75 95 ASN A O 1
ATOM 739 N N . GLU A 1 96 ? 2.636 -8.307 -5.421 1.00 84.56 96 GLU A N 1
ATOM 740 C CA . GLU A 1 96 ? 2.377 -9.413 -6.346 1.00 84.56 96 GLU A CA 1
ATOM 741 C C . GLU A 1 96 ? 2.190 -8.895 -7.777 1.00 84.56 96 GLU A C 1
ATOM 743 O O . GLU A 1 96 ? 2.828 -9.392 -8.706 1.00 84.56 96 GLU A O 1
ATOM 748 N N . ALA A 1 97 ? 1.395 -7.836 -7.955 1.00 71.69 97 ALA A N 1
ATOM 749 C CA . ALA A 1 97 ? 1.181 -7.213 -9.257 1.00 71.69 97 ALA A CA 1
ATOM 750 C C . ALA A 1 97 ? 2.477 -6.653 -9.863 1.00 71.69 97 ALA A C 1
ATOM 752 O O . ALA A 1 97 ? 2.737 -6.864 -11.049 1.00 71.69 97 ALA A O 1
ATOM 753 N N . ALA A 1 98 ? 3.311 -5.985 -9.060 1.00 71.19 98 ALA A N 1
ATOM 754 C CA . ALA A 1 98 ? 4.614 -5.486 -9.494 1.00 71.19 98 ALA A CA 1
ATOM 755 C C . ALA A 1 98 ? 5.543 -6.635 -9.923 1.00 71.19 98 ALA A C 1
ATOM 757 O O . ALA A 1 98 ? 6.185 -6.556 -10.970 1.00 71.19 98 ALA A O 1
ATOM 758 N N . SER A 1 99 ? 5.554 -7.735 -9.163 1.00 76.06 99 SER A N 1
ATOM 759 C CA . SER A 1 99 ? 6.355 -8.926 -9.474 1.00 76.06 99 SER A CA 1
ATOM 760 C C . SER A 1 99 ? 5.896 -9.594 -10.778 1.00 76.06 99 SER A C 1
ATOM 762 O O . SER A 1 99 ? 6.716 -9.875 -11.649 1.00 76.06 99 SER A O 1
ATOM 764 N N . ALA A 1 100 ? 4.583 -9.764 -10.969 1.00 73.25 100 ALA A N 1
ATOM 765 C CA . ALA A 1 100 ? 4.009 -10.307 -12.202 1.00 73.25 100 ALA A CA 1
ATOM 766 C C . ALA A 1 100 ? 4.236 -9.387 -13.419 1.00 73.25 100 ALA A C 1
ATOM 768 O O . ALA A 1 100 ? 4.404 -9.858 -14.545 1.00 73.25 100 ALA A O 1
ATOM 769 N N . ALA A 1 101 ? 4.234 -8.063 -13.221 1.00 66.31 101 ALA A N 1
ATOM 770 C CA . ALA A 1 101 ? 4.578 -7.105 -14.269 1.00 66.31 101 ALA A CA 1
ATOM 771 C C . ALA A 1 101 ? 6.050 -7.233 -14.685 1.00 66.31 101 ALA A C 1
ATOM 773 O O . ALA A 1 101 ? 6.334 -7.287 -15.882 1.00 66.31 101 ALA A O 1
ATOM 774 N N . GLN A 1 102 ? 6.962 -7.362 -13.718 1.00 68.88 102 GLN A N 1
ATOM 775 C CA . GLN A 1 102 ? 8.384 -7.563 -13.985 1.00 68.88 102 GLN A CA 1
ATOM 776 C C . GLN A 1 102 ? 8.651 -8.885 -14.717 1.00 68.88 102 GLN A C 1
ATOM 778 O O . GLN A 1 102 ? 9.413 -8.914 -15.681 1.00 68.88 102 GLN A O 1
ATOM 783 N N . GLU A 1 103 ? 8.003 -9.976 -14.305 1.00 74.19 103 GLU A N 1
ATOM 784 C CA . GLU A 1 103 ? 8.132 -11.281 -14.964 1.00 74.19 103 GLU A CA 1
ATOM 785 C C . GLU A 1 103 ? 7.648 -11.234 -16.419 1.00 74.19 103 GLU A C 1
ATOM 787 O O . GLU A 1 103 ? 8.323 -11.734 -17.324 1.00 74.19 103 GLU A O 1
ATOM 792 N N . GLN A 1 104 ? 6.518 -10.570 -16.678 1.00 70.00 104 GLN A N 1
ATOM 793 C CA . GLN A 1 104 ? 6.033 -10.391 -18.043 1.00 70.00 104 GLN A CA 1
ATOM 794 C C . GLN A 1 104 ? 6.973 -9.507 -18.870 1.00 70.00 104 GLN A C 1
ATOM 796 O O . GLN A 1 104 ? 7.228 -9.827 -20.030 1.00 70.00 104 GLN A O 1
ATOM 801 N N . ALA A 1 105 ? 7.515 -8.429 -18.296 1.00 64.69 105 ALA A N 1
ATOM 802 C CA . ALA A 1 105 ? 8.494 -7.584 -18.977 1.00 64.69 105 ALA A CA 1
ATOM 803 C C . ALA A 1 105 ? 9.757 -8.378 -19.352 1.00 64.69 105 ALA A C 1
ATOM 805 O O . ALA A 1 105 ? 10.228 -8.286 -20.488 1.00 64.69 105 ALA A O 1
ATOM 806 N N . ASN A 1 106 ? 10.252 -9.223 -18.444 1.00 69.81 106 ASN A N 1
ATOM 807 C CA . ASN A 1 106 ? 11.381 -10.118 -18.702 1.00 69.81 106 ASN A CA 1
ATOM 808 C C . ASN A 1 106 ? 11.050 -11.143 -19.801 1.00 69.81 106 ASN A C 1
ATOM 810 O O . ASN A 1 106 ? 11.858 -11.360 -20.699 1.00 69.81 106 ASN A O 1
ATOM 814 N N . THR A 1 107 ? 9.845 -11.716 -19.781 1.00 72.44 107 THR A N 1
ATOM 815 C CA . THR A 1 107 ? 9.389 -12.678 -20.800 1.00 72.44 107 THR A CA 1
ATOM 816 C C . THR A 1 107 ? 9.301 -12.034 -22.185 1.00 72.44 107 THR A C 1
ATOM 818 O O . THR A 1 107 ? 9.792 -12.592 -23.164 1.00 72.44 107 THR A O 1
ATOM 821 N N . LEU A 1 108 ? 8.703 -10.843 -22.285 1.00 67.50 108 LEU A N 1
ATOM 822 C CA . LEU A 1 108 ? 8.614 -10.096 -23.545 1.00 67.50 108 LEU A CA 1
ATOM 823 C C . LEU A 1 108 ? 10.001 -9.714 -24.062 1.00 67.50 108 LEU A C 1
ATOM 825 O O . LEU A 1 108 ? 10.277 -9.827 -25.255 1.00 67.50 108 LEU A O 1
ATOM 829 N N . THR A 1 109 ? 10.890 -9.325 -23.152 1.00 66.25 109 THR A N 1
ATOM 830 C CA . THR A 1 109 ? 12.289 -9.053 -23.462 1.00 66.25 109 THR A CA 1
ATOM 831 C C . THR A 1 109 ? 12.989 -10.283 -24.042 1.00 66.25 109 THR A C 1
ATOM 833 O O . THR A 1 109 ? 13.638 -10.195 -25.081 1.00 66.25 109 THR A O 1
ATOM 836 N N . GLU A 1 110 ? 12.851 -11.447 -23.409 1.00 69.00 110 GLU A N 1
ATOM 837 C CA . GLU A 1 110 ? 13.470 -12.694 -23.866 1.00 69.00 110 GLU A CA 1
ATOM 838 C C . GLU A 1 110 ? 12.926 -13.139 -25.233 1.00 69.00 110 GLU A C 1
ATOM 840 O O . GLU A 1 110 ? 13.686 -13.560 -26.113 1.00 69.00 110 GLU A O 1
ATOM 845 N N . GLN A 1 111 ? 11.619 -12.977 -25.453 1.00 68.75 111 GLN A N 1
ATOM 846 C CA . GLN A 1 111 ? 10.989 -13.215 -26.751 1.00 68.75 111 GLN A CA 1
ATOM 847 C C . GLN A 1 111 ? 11.538 -12.270 -27.826 1.00 68.75 111 GLN A C 1
ATOM 849 O O . GLN A 1 111 ? 11.879 -12.728 -28.920 1.00 68.75 111 GLN A O 1
ATOM 854 N N . ALA A 1 112 ? 11.686 -10.980 -27.513 1.00 63.56 112 ALA A N 1
ATOM 855 C CA . ALA A 1 112 ? 12.262 -9.993 -28.421 1.00 63.56 112 ALA A CA 1
ATOM 856 C C . ALA A 1 112 ? 13.725 -10.319 -28.768 1.00 63.56 112 ALA A C 1
ATOM 858 O O . ALA A 1 112 ? 14.089 -10.304 -29.944 1.00 63.56 112 ALA A O 1
ATOM 859 N N . LEU A 1 113 ? 14.544 -10.700 -27.781 1.00 69.25 113 LEU A N 1
ATOM 860 C CA . LEU A 1 113 ? 15.932 -11.131 -27.993 1.00 69.25 113 LEU A CA 1
ATOM 861 C C . LEU A 1 113 ? 16.014 -12.376 -28.884 1.00 69.25 113 LEU A C 1
ATOM 863 O O . LEU A 1 113 ? 16.819 -12.436 -29.813 1.00 69.25 113 LEU A O 1
ATOM 867 N N . THR A 1 114 ? 15.156 -13.365 -28.637 1.00 72.81 114 THR A N 1
ATOM 868 C CA . THR A 1 114 ? 15.104 -14.601 -29.431 1.00 72.81 114 THR A CA 1
ATOM 869 C C . THR A 1 114 ? 14.697 -14.319 -30.879 1.00 72.81 114 THR A C 1
ATOM 871 O O . THR A 1 114 ? 15.300 -14.859 -31.815 1.00 72.81 114 THR A O 1
ATOM 874 N N . ALA A 1 115 ? 13.712 -13.441 -31.085 1.00 64.94 115 ALA A N 1
ATOM 875 C CA . ALA A 1 115 ? 13.284 -13.007 -32.410 1.00 64.94 115 ALA A CA 1
ATOM 876 C C . ALA A 1 115 ? 14.394 -12.231 -33.140 1.00 64.94 115 ALA A C 1
ATOM 878 O O . ALA A 1 115 ? 14.687 -12.531 -34.300 1.00 64.94 115 ALA A O 1
ATOM 879 N N . ALA A 1 116 ? 15.062 -11.300 -32.452 1.00 66.88 116 ALA A N 1
ATOM 880 C CA . ALA A 1 116 ? 16.179 -10.534 -32.997 1.00 66.88 116 ALA A CA 1
ATOM 881 C C . ALA A 1 116 ? 17.344 -11.445 -33.409 1.00 66.88 116 ALA A C 1
ATOM 883 O O . ALA A 1 116 ? 17.834 -11.347 -34.533 1.00 66.88 116 ALA A O 1
ATOM 884 N N . ASN A 1 117 ? 17.734 -12.396 -32.555 1.00 72.75 117 ASN A N 1
ATOM 885 C CA . ASN A 1 117 ? 18.781 -13.370 -32.869 1.00 72.75 117 ASN A CA 1
ATOM 886 C C . ASN A 1 117 ? 18.405 -14.245 -34.074 1.00 72.75 117 ASN A C 1
ATOM 888 O O . ASN A 1 117 ? 19.228 -14.456 -34.962 1.00 72.75 117 ASN A O 1
ATOM 892 N N . SER A 1 118 ? 17.150 -14.695 -34.158 1.00 72.81 118 SER A N 1
ATOM 893 C CA . SER A 1 118 ? 16.657 -15.470 -35.308 1.00 72.81 118 SER A CA 1
ATOM 894 C C . SER A 1 118 ? 16.708 -14.665 -36.612 1.00 72.81 118 SER A C 1
ATOM 896 O O . SER A 1 118 ? 17.039 -15.201 -37.673 1.00 72.81 118 SER A O 1
ATOM 898 N N . TYR A 1 119 ? 16.418 -13.364 -36.542 1.00 68.25 119 TYR A N 1
ATOM 899 C CA . TYR A 1 119 ? 16.520 -12.459 -37.682 1.00 68.25 119 TYR A CA 1
ATOM 900 C C . TYR A 1 119 ? 17.978 -12.223 -38.097 1.00 68.25 119 TYR A C 1
ATOM 902 O O . TYR A 1 119 ? 18.304 -12.384 -39.275 1.00 68.25 119 TYR A O 1
ATOM 910 N N . ILE A 1 120 ? 18.874 -11.944 -37.146 1.00 70.19 120 ILE A N 1
ATOM 911 C CA . ILE A 1 120 ? 20.319 -11.809 -37.394 1.00 70.19 120 ILE A CA 1
ATOM 912 C C . ILE A 1 120 ? 20.877 -13.088 -38.032 1.00 70.19 120 ILE A C 1
ATOM 914 O O . ILE A 1 120 ? 21.625 -13.016 -39.005 1.00 70.19 120 ILE A O 1
ATOM 918 N N . ASP A 1 121 ? 20.472 -14.265 -37.551 1.00 75.06 121 ASP A N 1
ATOM 919 C CA . ASP A 1 121 ? 20.844 -15.557 -38.134 1.00 75.06 121 ASP A CA 1
ATOM 920 C C . ASP A 1 121 ? 20.378 -15.700 -39.586 1.00 75.06 121 ASP A C 1
ATOM 922 O O . ASP A 1 121 ? 21.112 -16.230 -40.426 1.00 75.06 121 ASP A O 1
ATOM 926 N N . SER A 1 122 ? 19.163 -15.239 -39.892 1.00 72.06 122 SER A N 1
ATOM 927 C CA . SER A 1 122 ? 18.627 -15.265 -41.254 1.00 72.06 122 SER A CA 1
ATOM 928 C C . 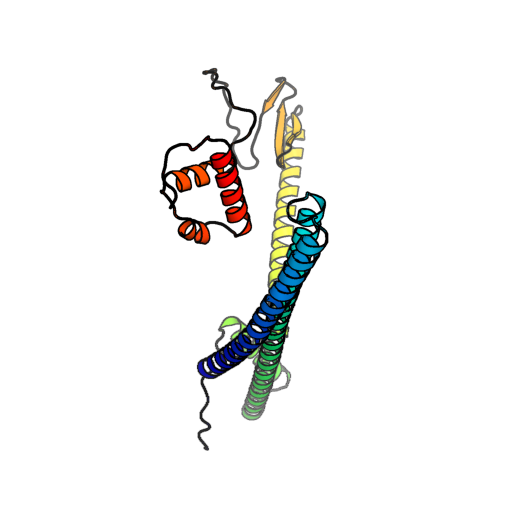SER A 1 122 ? 19.408 -14.341 -42.194 1.00 72.06 122 SER A C 1
ATOM 930 O O . SER A 1 122 ? 19.772 -14.768 -43.291 1.00 72.06 122 SER A O 1
ATOM 932 N N . LEU A 1 123 ? 19.765 -13.135 -41.736 1.00 68.88 123 LEU A N 1
ATOM 933 C CA . LEU A 1 123 ? 20.591 -12.190 -42.488 1.00 68.88 123 LEU A CA 1
ATOM 934 C C . LEU A 1 123 ? 22.002 -12.742 -42.701 1.00 68.88 123 LEU A C 1
ATOM 936 O O . LEU A 1 123 ? 22.499 -12.742 -43.824 1.00 68.88 123 LEU A O 1
ATOM 940 N N . ALA A 1 124 ? 22.628 -13.285 -41.656 1.00 71.81 124 ALA A N 1
ATOM 941 C CA . ALA A 1 124 ? 23.955 -13.881 -41.757 1.00 71.81 124 ALA A CA 1
ATOM 942 C C . ALA A 1 124 ? 23.992 -15.013 -42.795 1.00 71.81 124 ALA A C 1
ATOM 944 O O . ALA A 1 124 ? 24.907 -15.065 -43.615 1.00 71.81 124 ALA A O 1
ATOM 945 N N . LYS A 1 125 ? 22.962 -15.873 -42.825 1.00 80.75 125 LYS A N 1
ATOM 946 C CA . LYS A 1 125 ? 22.815 -16.916 -43.854 1.00 80.75 125 LYS A CA 1
ATOM 947 C C . LYS A 1 125 ? 22.606 -16.334 -45.252 1.00 80.75 125 LYS A C 1
ATOM 949 O O . LYS A 1 125 ? 23.204 -16.831 -46.200 1.00 80.75 125 LYS A O 1
ATOM 954 N N . GLN A 1 126 ? 21.773 -15.305 -45.387 1.00 80.88 126 GLN A N 1
ATOM 955 C CA . GLN A 1 126 ? 21.466 -14.681 -46.675 1.00 80.88 126 GLN A CA 1
ATOM 956 C C . GLN A 1 126 ? 22.688 -13.990 -47.298 1.00 80.88 126 GLN A C 1
ATOM 958 O O . GLN A 1 126 ? 22.895 -14.091 -48.506 1.00 80.88 126 GLN A O 1
ATOM 963 N N . TYR A 1 127 ? 23.502 -13.318 -46.483 1.00 82.31 127 TYR A N 1
ATOM 964 C CA . TYR A 1 127 ? 24.666 -12.548 -46.931 1.00 82.31 127 TYR A CA 1
ATOM 965 C C . TYR A 1 127 ? 25.996 -13.302 -46.801 1.00 82.31 127 TYR A C 1
ATOM 967 O O . TYR A 1 127 ? 27.036 -12.756 -47.151 1.00 82.31 127 TYR A O 1
ATOM 975 N N . SER A 1 128 ? 25.974 -14.562 -46.348 1.00 88.44 128 SER A N 1
ATOM 976 C CA . SER A 1 128 ? 27.179 -15.366 -46.079 1.00 88.44 128 SER A CA 1
ATOM 977 C C . SER A 1 128 ? 28.173 -14.666 -45.141 1.00 88.44 128 SER A C 1
ATOM 979 O O . SER A 1 128 ? 29.384 -14.782 -45.321 1.00 88.44 128 SER A O 1
ATOM 981 N N . LEU A 1 129 ? 27.649 -13.932 -44.152 1.00 78.31 129 LEU A N 1
ATOM 982 C CA . LEU A 1 129 ? 28.465 -13.184 -43.196 1.00 78.31 129 LEU A CA 1
ATOM 983 C C . LEU A 1 129 ? 29.291 -14.143 -42.343 1.00 78.31 129 LEU A C 1
ATOM 985 O O . LEU A 1 129 ? 28.802 -15.191 -41.902 1.00 78.31 129 LEU A O 1
ATOM 989 N N . ASN A 1 130 ? 30.538 -13.765 -42.078 1.00 84.06 130 ASN A N 1
ATOM 990 C CA . ASN A 1 130 ? 31.377 -14.489 -41.135 1.00 84.06 130 ASN A CA 1
ATOM 991 C C . ASN A 1 130 ? 30.947 -14.196 -39.675 1.00 84.06 130 ASN A C 1
ATOM 993 O O . ASN A 1 130 ? 30.084 -13.357 -39.405 1.00 84.06 130 ASN A O 1
ATOM 997 N N . LEU A 1 131 ? 31.517 -14.926 -38.708 1.00 77.81 131 LEU A N 1
ATOM 998 C CA . LEU A 1 131 ? 31.138 -14.806 -37.292 1.00 77.81 131 LEU A CA 1
ATOM 999 C C . LEU A 1 131 ? 31.365 -13.391 -36.730 1.00 77.81 131 LEU A C 1
ATOM 1001 O O . LEU A 1 131 ? 30.583 -12.937 -35.899 1.00 77.81 131 LEU A O 1
ATOM 1005 N N . GLU A 1 132 ? 32.410 -12.710 -37.193 1.00 79.06 132 GLU A N 1
ATOM 1006 C CA . GLU A 1 132 ? 32.825 -11.385 -36.725 1.00 79.06 132 GLU A CA 1
ATOM 1007 C C . GLU A 1 132 ? 31.857 -10.301 -37.232 1.00 79.06 132 GLU A C 1
ATOM 1009 O O . GLU A 1 132 ? 31.359 -9.485 -36.458 1.00 79.06 132 GLU A O 1
ATOM 1014 N N . GLU A 1 133 ? 31.463 -10.374 -38.505 1.00 74.88 133 GLU A N 1
ATOM 1015 C CA . GLU A 1 133 ? 30.451 -9.497 -39.110 1.00 74.88 133 GLU A CA 1
ATOM 1016 C C . GLU A 1 133 ? 29.074 -9.683 -38.464 1.00 74.88 133 GLU A C 1
ATOM 1018 O O . GLU A 1 133 ? 28.356 -8.714 -38.223 1.00 74.88 133 GLU A O 1
ATOM 1023 N N . LYS A 1 134 ? 28.716 -10.926 -38.121 1.00 70.62 134 LYS A N 1
ATOM 1024 C CA . LYS A 1 134 ? 27.473 -11.237 -37.405 1.00 70.62 134 LYS A CA 1
ATOM 1025 C C . LYS A 1 134 ? 27.441 -10.613 -36.006 1.00 70.62 134 LYS A C 1
ATOM 1027 O O . LYS A 1 134 ? 26.393 -10.127 -35.582 1.00 70.62 134 LYS A O 1
ATOM 1032 N N . GLN A 1 135 ? 28.568 -10.628 -35.292 1.00 76.44 135 GLN A N 1
ATOM 1033 C CA . GLN A 1 135 ? 28.688 -10.008 -33.969 1.00 76.44 135 GLN A CA 1
ATOM 1034 C C . GLN A 1 135 ? 28.563 -8.484 -34.049 1.00 76.44 135 GLN A C 1
ATOM 1036 O O . GLN A 1 135 ? 27.841 -7.897 -33.245 1.00 76.44 135 GLN A O 1
ATOM 1041 N N . LEU A 1 136 ? 29.178 -7.861 -35.056 1.00 78.56 136 LEU A N 1
ATOM 1042 C CA . LEU A 1 136 ? 29.110 -6.414 -35.261 1.00 78.56 136 LEU A CA 1
ATOM 1043 C C . LEU A 1 136 ? 27.677 -5.942 -35.571 1.00 78.56 136 LEU A C 1
ATOM 1045 O O . LEU A 1 136 ? 27.204 -4.953 -35.016 1.00 78.56 136 LEU A O 1
ATOM 1049 N N . LEU A 1 137 ? 26.956 -6.702 -36.403 1.00 70.50 137 LEU A N 1
ATOM 1050 C CA . LEU A 1 137 ? 25.563 -6.424 -36.772 1.00 70.50 137 LEU A CA 1
ATOM 1051 C C . LEU A 1 137 ? 24.611 -6.577 -35.575 1.00 70.50 137 LEU A C 1
ATOM 1053 O O . LEU A 1 137 ? 23.680 -5.788 -35.416 1.00 70.50 137 LEU A O 1
ATOM 1057 N N . ALA A 1 138 ? 24.865 -7.564 -34.709 1.00 70.50 138 ALA A N 1
ATOM 1058 C CA . ALA A 1 138 ? 24.147 -7.705 -33.449 1.00 70.50 138 ALA A CA 1
ATOM 1059 C C . ALA A 1 138 ? 24.401 -6.497 -32.534 1.00 70.50 138 ALA A C 1
ATOM 1061 O O . ALA A 1 138 ? 23.451 -5.896 -32.039 1.00 70.50 138 ALA A O 1
ATOM 1062 N N . GLU A 1 139 ? 25.662 -6.098 -32.349 1.00 73.12 139 GLU A N 1
ATOM 1063 C CA . GLU A 1 139 ? 26.040 -4.969 -31.492 1.00 73.12 139 GLU A CA 1
ATOM 1064 C C . GLU A 1 139 ? 25.443 -3.633 -31.974 1.00 73.12 139 GLU A C 1
ATOM 1066 O O . GLU A 1 139 ? 24.922 -2.858 -31.168 1.00 73.12 139 GLU A O 1
ATOM 1071 N N . GLU A 1 140 ? 25.448 -3.369 -33.284 1.00 69.62 140 GLU A N 1
ATOM 1072 C CA . GLU A 1 140 ? 24.806 -2.181 -33.860 1.00 69.62 140 GLU A CA 1
ATOM 1073 C C . GLU A 1 140 ? 23.281 -2.204 -33.715 1.00 69.62 140 GLU A C 1
ATOM 1075 O O . GLU A 1 140 ? 22.682 -1.165 -33.423 1.00 69.62 140 GLU A O 1
ATOM 1080 N N . ALA A 1 141 ? 22.643 -3.370 -33.869 1.00 62.03 141 ALA A N 1
ATOM 1081 C CA . ALA A 1 141 ? 21.210 -3.523 -33.630 1.00 62.03 141 ALA A CA 1
ATOM 1082 C C . ALA A 1 141 ? 20.856 -3.240 -32.158 1.00 62.03 141 ALA A C 1
ATOM 1084 O O . ALA A 1 141 ? 19.904 -2.503 -31.893 1.00 62.03 141 ALA A O 1
ATOM 1085 N N . TYR A 1 142 ? 21.666 -3.731 -31.211 1.00 61.75 142 TYR A N 1
ATOM 1086 C CA . TYR A 1 142 ? 21.521 -3.431 -29.783 1.00 61.75 142 TYR A CA 1
ATOM 1087 C C . TYR A 1 142 ? 21.723 -1.939 -29.477 1.00 61.75 142 TYR A C 1
ATOM 1089 O O . TYR A 1 142 ? 20.914 -1.344 -28.763 1.00 61.75 142 TYR A O 1
ATOM 1097 N N . LYS A 1 143 ? 22.744 -1.294 -30.059 1.00 63.31 143 LYS A N 1
ATOM 1098 C CA . LYS A 1 143 ? 22.992 0.153 -29.904 1.00 63.31 143 LYS A CA 1
ATOM 1099 C C . LYS A 1 143 ? 21.873 1.012 -30.492 1.00 63.31 143 LYS A C 1
ATOM 1101 O O . LYS A 1 143 ? 21.476 1.998 -29.874 1.00 63.31 143 LYS A O 1
ATOM 1106 N N . ARG A 1 144 ? 21.331 0.658 -31.662 1.00 57.28 144 ARG A N 1
ATOM 1107 C CA . ARG A 1 144 ? 20.182 1.373 -32.244 1.00 57.28 144 ARG A CA 1
ATOM 1108 C C . ARG A 1 144 ? 18.927 1.215 -31.397 1.00 57.28 144 ARG A C 1
ATOM 1110 O O . ARG A 1 144 ? 18.250 2.217 -31.179 1.00 57.28 144 ARG A O 1
ATOM 1117 N N . ALA A 1 145 ? 18.647 0.017 -30.884 1.00 54.16 145 ALA A N 1
ATOM 1118 C CA . ALA A 1 145 ? 17.531 -0.202 -29.965 1.00 54.16 145 ALA A CA 1
ATOM 1119 C C . ALA A 1 145 ? 17.672 0.649 -28.687 1.00 54.16 145 ALA A C 1
ATOM 1121 O O . ALA A 1 145 ? 16.697 1.257 -28.255 1.00 54.16 145 ALA A O 1
ATOM 1122 N N . ALA A 1 146 ? 18.895 0.782 -28.153 1.00 51.28 146 ALA A N 1
ATOM 1123 C CA . ALA A 1 146 ? 19.209 1.651 -27.012 1.00 51.28 146 ALA A CA 1
ATOM 1124 C C . ALA A 1 146 ? 18.876 3.130 -27.255 1.00 51.28 146 ALA A C 1
ATOM 1126 O O . ALA A 1 146 ? 18.363 3.812 -26.375 1.00 51.28 146 ALA A O 1
ATOM 1127 N N . LEU A 1 147 ? 19.233 3.630 -28.440 1.00 49.38 147 LEU A N 1
ATOM 1128 C CA . LEU A 1 147 ? 19.216 5.059 -28.759 1.00 49.38 147 LEU A CA 1
ATOM 1129 C C . LEU A 1 147 ? 17.869 5.553 -29.282 1.00 49.38 147 LEU A C 1
ATOM 1131 O O . LEU A 1 147 ? 17.549 6.727 -29.123 1.00 49.38 147 LEU A O 1
ATOM 1135 N N . THR A 1 148 ? 17.112 4.690 -29.954 1.00 47.53 148 THR A N 1
ATOM 1136 C CA . THR A 1 148 ? 15.903 5.107 -30.679 1.00 47.53 148 THR A CA 1
ATOM 1137 C C . THR A 1 148 ? 14.615 4.792 -29.929 1.00 47.53 148 THR A C 1
ATOM 1139 O O . THR A 1 148 ? 13.580 5.358 -30.266 1.00 47.53 148 THR A O 1
ATOM 1142 N N . GLY A 1 149 ? 14.641 3.880 -28.945 1.00 45.19 149 GLY A N 1
ATOM 1143 C CA . GLY A 1 149 ? 13.413 3.318 -28.366 1.00 45.19 149 GLY A CA 1
ATOM 1144 C C . GLY A 1 149 ? 12.520 2.626 -29.411 1.00 45.19 149 GLY A C 1
ATOM 1145 O O . GLY A 1 149 ? 11.390 2.253 -29.121 1.00 45.19 149 GLY A O 1
ATOM 1146 N N . GLU A 1 150 ? 13.022 2.451 -30.637 1.00 41.59 150 GLU A N 1
ATOM 1147 C CA . GLU A 1 150 ? 12.289 2.010 -31.824 1.00 41.59 150 GLU A CA 1
ATOM 1148 C C . GLU A 1 150 ? 12.445 0.493 -32.022 1.00 41.59 150 GLU A C 1
ATOM 1150 O O . GLU A 1 150 ? 12.460 -0.043 -33.128 1.00 41.59 150 GLU A O 1
ATOM 1155 N N . TYR A 1 151 ? 12.561 -0.215 -30.900 1.00 41.75 151 TYR A N 1
ATOM 1156 C CA . TYR A 1 151 ? 12.074 -1.574 -30.754 1.00 41.75 151 TYR A CA 1
ATOM 1157 C C . TYR A 1 151 ? 10.954 -1.478 -29.724 1.00 41.75 151 TYR A C 1
ATOM 1159 O O . TYR A 1 151 ? 11.210 -1.077 -28.594 1.00 41.75 151 TYR A O 1
ATOM 1167 N N . GLY A 1 152 ? 9.719 -1.798 -30.117 1.00 42.97 152 GLY A N 1
ATOM 1168 C CA . GLY A 1 152 ? 8.525 -1.760 -29.261 1.00 42.97 152 GLY A CA 1
ATOM 1169 C C . GLY A 1 152 ? 8.526 -2.819 -28.151 1.00 42.97 152 GLY A C 1
ATOM 1170 O O . GLY A 1 152 ? 7.575 -3.582 -28.025 1.00 42.97 152 GLY A O 1
ATOM 1171 N N . GLY A 1 153 ? 9.611 -2.907 -27.388 1.00 41.78 153 GLY A N 1
ATOM 1172 C CA . GLY A 1 153 ? 9.774 -3.740 -26.210 1.00 41.78 153 GLY A CA 1
ATOM 1173 C C . GLY A 1 153 ? 10.594 -2.982 -25.171 1.00 41.78 153 GLY A C 1
ATOM 1174 O O . GLY A 1 153 ? 11.558 -2.297 -25.511 1.00 41.78 153 GLY A O 1
ATOM 1175 N N . ASN A 1 154 ? 10.185 -3.089 -23.906 1.00 43.66 154 ASN A N 1
ATOM 1176 C CA . ASN A 1 154 ? 10.871 -2.454 -22.784 1.00 43.66 154 ASN A CA 1
ATOM 1177 C C . ASN A 1 154 ? 12.376 -2.791 -22.765 1.00 43.66 154 ASN A C 1
ATOM 1179 O O . ASN A 1 154 ? 12.755 -3.914 -23.114 1.00 43.66 154 ASN A O 1
ATOM 1183 N N . PRO A 1 155 ? 13.238 -1.850 -22.331 1.00 46.06 155 PRO A N 1
ATOM 1184 C CA . PRO A 1 155 ? 14.658 -2.119 -22.143 1.00 46.06 155 PRO A CA 1
ATOM 1185 C C . PRO A 1 155 ? 14.848 -3.317 -21.205 1.00 46.06 155 PRO A C 1
ATOM 1187 O O . PRO A 1 155 ? 14.152 -3.461 -20.200 1.00 46.06 155 PRO A O 1
ATOM 1190 N N . THR A 1 156 ? 15.789 -4.195 -21.552 1.00 51.22 156 THR A N 1
ATOM 1191 C CA . THR A 1 156 ? 16.066 -5.416 -20.785 1.00 51.22 156 THR A CA 1
ATOM 1192 C C . THR A 1 156 ? 16.597 -5.069 -19.388 1.00 51.22 156 THR A C 1
ATOM 1194 O O . THR A 1 156 ? 17.175 -4.003 -19.197 1.00 51.22 156 THR A O 1
ATOM 1197 N N . LEU A 1 157 ? 16.472 -5.955 -18.393 1.00 45.28 157 LEU A N 1
ATOM 1198 C CA . LEU A 1 157 ? 17.031 -5.692 -17.054 1.00 45.28 157 LEU A CA 1
ATOM 1199 C C . LEU A 1 157 ? 18.560 -5.484 -17.094 1.00 45.28 157 LEU A C 1
ATOM 1201 O O . LEU A 1 157 ? 19.079 -4.593 -16.437 1.00 45.28 157 LEU A O 1
ATOM 1205 N N . ALA A 1 158 ? 19.267 -6.228 -17.953 1.00 45.47 158 ALA A N 1
ATOM 1206 C CA . ALA A 1 158 ? 20.697 -6.027 -18.204 1.00 45.47 158 ALA A CA 1
ATOM 1207 C C . ALA A 1 158 ? 20.994 -4.674 -18.882 1.00 45.47 158 ALA A C 1
ATOM 1209 O O . ALA A 1 158 ? 22.065 -4.103 -18.692 1.00 45.47 158 ALA A O 1
ATOM 1210 N N . MET A 1 159 ? 20.043 -4.152 -19.662 1.00 49.59 159 MET A N 1
ATOM 1211 C CA . MET A 1 159 ? 20.100 -2.820 -20.259 1.00 49.59 159 MET A CA 1
ATOM 1212 C C . MET A 1 159 ? 19.897 -1.730 -19.211 1.00 49.59 159 MET A C 1
ATOM 1214 O O . MET A 1 159 ? 20.598 -0.727 -19.250 1.00 49.59 159 MET A O 1
ATOM 1218 N N . LEU A 1 160 ? 18.958 -1.923 -18.280 1.00 49.19 160 LEU A N 1
ATOM 1219 C CA . LEU A 1 160 ? 18.745 -1.016 -17.155 1.00 49.19 160 LEU A CA 1
ATOM 1220 C C . LEU A 1 160 ? 19.970 -1.002 -16.236 1.00 49.19 160 LEU A C 1
ATOM 1222 O O . LEU A 1 160 ? 20.446 0.079 -15.918 1.00 49.19 160 LEU A O 1
ATOM 1226 N N . ASP A 1 161 ? 20.550 -2.164 -15.923 1.00 52.84 161 ASP A N 1
ATOM 1227 C CA . ASP A 1 161 ? 21.802 -2.260 -15.160 1.00 52.84 161 ASP A CA 1
ATOM 1228 C C . ASP A 1 161 ? 22.970 -1.581 -15.894 1.00 52.84 161 ASP A C 1
ATOM 1230 O O . ASP A 1 161 ? 23.763 -0.867 -15.279 1.00 52.84 161 ASP A O 1
ATOM 1234 N N . TYR A 1 162 ? 23.071 -1.744 -17.220 1.00 56.62 162 TYR A N 1
ATOM 1235 C CA . TYR A 1 162 ? 24.093 -1.066 -18.019 1.00 56.62 162 TYR A CA 1
ATOM 1236 C C . TYR A 1 162 ? 23.884 0.453 -18.049 1.00 56.62 162 TYR A C 1
ATOM 1238 O O . TYR A 1 162 ? 24.822 1.196 -17.770 1.00 56.62 162 TYR A O 1
ATOM 1246 N N . LEU A 1 163 ? 22.668 0.930 -18.327 1.00 52.78 163 LEU A N 1
ATOM 1247 C CA . LEU A 1 163 ? 22.335 2.358 -18.326 1.00 52.78 163 LEU A CA 1
ATOM 1248 C C . LEU A 1 163 ? 22.574 2.983 -16.949 1.00 52.78 163 LEU A C 1
ATOM 1250 O O . LEU A 1 163 ? 23.199 4.036 -16.861 1.00 52.78 163 LEU A O 1
ATOM 1254 N N . GLN A 1 164 ? 22.179 2.292 -15.881 1.00 60.59 164 GLN A N 1
ATOM 1255 C CA . GLN A 1 164 ? 22.428 2.712 -14.507 1.00 60.59 164 GLN A CA 1
ATOM 1256 C C . GLN A 1 164 ? 23.929 2.737 -14.191 1.00 60.59 164 GLN A C 1
ATOM 1258 O O . GLN A 1 164 ? 24.398 3.675 -13.551 1.00 60.59 164 GLN A O 1
ATOM 1263 N N . SER A 1 165 ? 24.712 1.771 -14.688 1.00 63.50 165 SER A N 1
ATOM 1264 C CA . SER A 1 165 ? 26.174 1.780 -14.536 1.00 63.50 165 SER A CA 1
ATOM 1265 C C . SER A 1 165 ? 26.838 2.944 -15.282 1.00 63.50 165 SER A C 1
ATOM 1267 O O . SER A 1 165 ? 27.772 3.552 -14.760 1.00 63.50 165 SER A O 1
ATOM 1269 N N . VAL A 1 166 ? 26.328 3.309 -16.464 1.00 62.72 166 VAL A N 1
ATOM 1270 C CA . VAL A 1 166 ? 26.815 4.448 -17.256 1.00 62.72 166 VAL A CA 1
ATOM 1271 C C . VAL A 1 166 ? 26.457 5.773 -16.581 1.00 62.72 166 VAL A C 1
ATOM 1273 O O . VAL A 1 166 ? 27.311 6.654 -16.479 1.00 62.72 166 VAL A O 1
ATOM 1276 N N . GLU A 1 167 ? 25.234 5.917 -16.066 1.00 56.25 167 GLU A N 1
ATOM 1277 C CA . GLU A 1 167 ? 24.820 7.092 -15.289 1.00 56.25 167 GLU A CA 1
ATOM 1278 C C . GLU A 1 167 ? 25.622 7.229 -13.991 1.00 56.25 167 GLU A C 1
ATOM 1280 O O . GLU A 1 167 ? 26.085 8.323 -13.660 1.00 56.25 167 GLU A O 1
ATOM 1285 N N . GLN A 1 168 ? 25.854 6.121 -13.284 1.00 62.25 168 GLN A N 1
ATOM 1286 C CA . GLN A 1 168 ? 26.667 6.104 -12.073 1.00 62.25 168 GLN A CA 1
ATOM 1287 C C . GLN A 1 168 ? 28.116 6.506 -12.371 1.00 62.25 168 GLN A C 1
ATOM 1289 O O . GLN A 1 168 ? 28.672 7.351 -11.671 1.00 62.25 168 GLN A O 1
ATOM 1294 N N . GLN A 1 169 ? 28.706 5.989 -13.451 1.00 64.50 169 GLN A N 1
ATOM 1295 C CA . GLN A 1 169 ? 30.052 6.370 -13.875 1.00 64.50 169 GLN A CA 1
ATOM 1296 C C . GLN A 1 169 ? 30.128 7.851 -14.288 1.00 64.50 169 GLN A C 1
ATOM 1298 O O . GLN A 1 169 ? 31.100 8.538 -13.970 1.00 64.50 169 GLN A O 1
ATOM 1303 N N . ALA A 1 170 ? 29.098 8.380 -14.954 1.00 59.38 170 ALA A N 1
ATOM 1304 C CA . ALA A 1 170 ? 29.015 9.800 -15.292 1.00 59.38 170 ALA A CA 1
ATOM 1305 C C . ALA A 1 170 ? 28.929 10.688 -14.036 1.00 59.38 170 ALA A C 1
ATOM 1307 O O . ALA A 1 170 ? 29.598 11.722 -13.964 1.00 59.38 170 ALA A O 1
ATOM 1308 N N . PHE A 1 171 ? 28.160 10.271 -13.028 1.00 56.78 171 PHE A N 1
ATOM 1309 C CA . PHE A 1 171 ? 28.071 10.962 -11.743 1.00 56.78 171 PHE A CA 1
ATOM 1310 C C . PHE A 1 171 ? 29.399 10.933 -10.972 1.00 56.78 171 PHE A C 1
ATOM 1312 O O . PHE A 1 171 ? 29.841 11.963 -10.460 1.00 56.78 171 PHE A O 1
ATOM 1319 N N . GLU A 1 172 ? 30.073 9.781 -10.928 1.00 69.69 172 GLU A N 1
ATOM 1320 C CA . GLU A 1 172 ? 31.394 9.637 -10.305 1.00 69.69 172 GLU A CA 1
ATOM 1321 C C . GLU A 1 172 ? 32.443 10.533 -10.980 1.00 69.69 172 GLU A C 1
ATOM 1323 O O . GLU A 1 172 ? 33.215 11.203 -10.289 1.00 69.69 172 GLU A O 1
ATOM 1328 N N . ASN A 1 173 ? 32.418 10.632 -12.312 1.00 74.69 173 ASN A N 1
ATOM 1329 C CA . ASN A 1 173 ? 33.288 11.538 -13.063 1.00 74.69 173 ASN A CA 1
ATOM 1330 C C . ASN A 1 173 ? 33.009 13.014 -12.728 1.00 74.69 173 ASN A C 1
ATOM 1332 O O . ASN A 1 173 ? 33.947 13.765 -12.462 1.00 74.69 173 ASN A O 1
ATOM 1336 N N . GLN A 1 174 ? 31.739 13.429 -12.653 1.00 67.62 174 GLN A N 1
ATOM 1337 C CA . GLN A 1 174 ? 31.381 14.796 -12.241 1.00 67.62 174 GLN A CA 1
ATOM 1338 C C . GLN A 1 174 ? 31.812 15.107 -10.802 1.00 67.62 174 GLN A C 1
ATOM 1340 O O . GLN A 1 174 ? 32.252 16.219 -10.498 1.00 67.62 174 GLN A O 1
ATOM 1345 N N . LEU A 1 175 ? 31.686 14.136 -9.895 1.00 68.19 175 LEU A N 1
ATOM 1346 C CA . LEU A 1 175 ? 32.133 14.293 -8.515 1.00 68.19 175 LEU A CA 1
ATOM 1347 C C . LEU A 1 175 ? 33.659 14.441 -8.446 1.00 68.19 175 LEU A C 1
ATOM 1349 O O . LEU A 1 175 ? 34.156 15.310 -7.726 1.00 68.19 175 LEU A O 1
ATOM 1353 N N . ALA A 1 176 ? 34.394 13.636 -9.217 1.00 79.12 176 ALA A N 1
ATOM 1354 C CA . ALA A 1 176 ? 35.847 13.719 -9.319 1.00 79.12 176 ALA A CA 1
ATOM 1355 C C . ALA A 1 176 ? 36.311 15.072 -9.891 1.00 79.12 176 ALA A C 1
ATOM 1357 O O . ALA A 1 176 ? 37.242 15.671 -9.348 1.00 79.12 176 ALA A O 1
ATOM 1358 N N . GLU A 1 177 ? 35.634 15.599 -10.916 1.00 78.56 177 GLU A N 1
ATOM 1359 C CA . GLU A 1 177 ? 35.905 16.934 -11.471 1.00 78.56 177 GLU A CA 1
ATOM 1360 C C . GLU A 1 177 ? 35.691 18.042 -10.433 1.00 78.56 177 GLU A C 1
ATOM 1362 O O . GLU A 1 177 ? 36.576 18.876 -10.233 1.00 78.56 177 GLU A O 1
ATOM 1367 N N . LYS A 1 178 ? 34.577 18.014 -9.688 1.00 72.69 178 LYS A N 1
ATOM 1368 C CA . LYS A 1 178 ? 34.324 18.991 -8.613 1.00 72.69 178 LYS A CA 1
ATOM 1369 C C . LYS A 1 178 ? 35.369 18.931 -7.502 1.00 72.69 178 LYS A C 1
ATOM 1371 O O . LYS A 1 178 ? 35.782 19.964 -6.978 1.00 72.69 178 LYS A O 1
ATOM 1376 N N . GLN A 1 179 ? 35.815 17.733 -7.125 1.00 76.00 179 GLN A N 1
ATOM 1377 C CA . GLN A 1 179 ? 36.882 17.578 -6.132 1.00 76.00 179 GLN A CA 1
ATOM 1378 C C . GLN A 1 179 ? 38.225 18.111 -6.645 1.00 76.00 179 GLN A C 1
ATOM 1380 O O . GLN A 1 179 ? 38.997 18.685 -5.872 1.00 76.00 179 GLN A O 1
ATOM 1385 N N . LEU A 1 180 ? 38.515 17.934 -7.937 1.00 80.50 180 LEU A N 1
ATOM 1386 C CA . LEU A 1 180 ? 39.707 18.491 -8.570 1.00 80.50 180 LEU A CA 1
ATOM 1387 C C . LEU A 1 180 ? 39.657 20.024 -8.592 1.00 80.50 180 LEU A C 1
ATOM 1389 O O . LEU A 1 180 ? 40.641 20.657 -8.214 1.00 80.50 180 LEU A O 1
ATOM 1393 N N . GLU A 1 181 ? 38.514 20.611 -8.949 1.00 73.25 181 GLU A N 1
ATOM 1394 C CA . GLU A 1 181 ? 38.288 22.061 -8.932 1.00 73.25 181 GLU A CA 1
ATOM 1395 C C . GLU A 1 181 ? 38.474 22.641 -7.522 1.00 73.25 181 GLU A C 1
ATOM 1397 O O . GLU A 1 181 ? 39.189 23.626 -7.339 1.00 73.25 181 GLU A O 1
ATOM 1402 N N . GLN A 1 182 ? 37.930 21.981 -6.492 1.00 70.69 182 GLN A N 1
ATOM 1403 C CA . GLN A 1 182 ? 38.148 22.381 -5.098 1.00 70.69 182 GLN A CA 1
ATOM 1404 C C . GLN A 1 182 ? 39.631 22.346 -4.715 1.00 70.69 182 GLN A C 1
ATOM 1406 O O . GLN A 1 182 ? 40.139 23.307 -4.136 1.00 70.69 182 GLN A O 1
ATOM 1411 N N . LYS A 1 183 ? 40.353 21.268 -5.053 1.00 76.25 183 LYS A N 1
ATOM 1412 C CA . LYS A 1 183 ? 41.800 21.1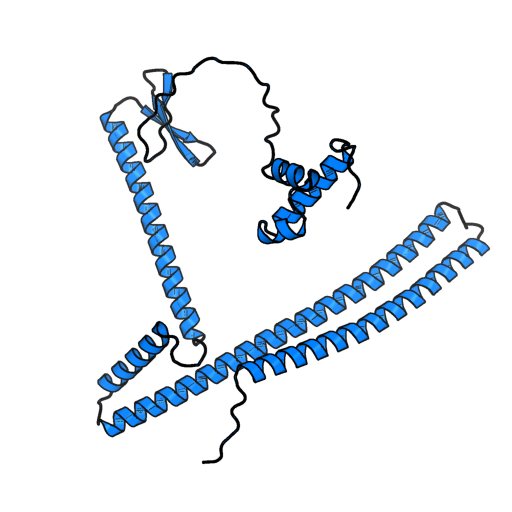51 -4.790 1.00 76.25 183 LYS A CA 1
ATOM 1413 C C . LYS A 1 183 ? 42.608 22.228 -5.511 1.00 76.25 183 LYS A C 1
ATOM 1415 O O . LYS A 1 183 ? 43.540 22.773 -4.924 1.00 76.25 183 LYS A O 1
ATOM 1420 N N . GLN A 1 184 ? 42.256 22.544 -6.755 1.00 74.38 184 GLN A N 1
ATOM 1421 C CA . GLN A 1 184 ? 42.874 23.642 -7.499 1.00 74.38 184 GLN A CA 1
ATOM 1422 C C . GLN A 1 184 ? 42.589 24.990 -6.834 1.00 74.38 184 GLN A C 1
ATOM 1424 O O . GLN A 1 184 ? 43.509 25.790 -6.687 1.00 74.38 184 GLN A O 1
ATOM 1429 N N . GLY A 1 185 ? 41.366 25.196 -6.340 1.00 72.94 185 GLY A N 1
ATOM 1430 C CA . GLY A 1 185 ? 41.016 26.341 -5.506 1.00 72.94 185 GLY A CA 1
ATOM 1431 C C . GLY A 1 185 ? 41.927 26.458 -4.284 1.00 72.94 185 GLY A C 1
ATOM 1432 O O . GLY A 1 185 ? 42.538 27.500 -4.081 1.00 72.94 185 GLY A O 1
ATOM 1433 N N . TYR A 1 186 ? 42.111 25.383 -3.512 1.00 69.81 186 TYR A N 1
ATOM 1434 C CA . TYR A 1 186 ? 43.030 25.382 -2.364 1.00 69.81 186 TYR A CA 1
ATOM 1435 C C . TYR A 1 186 ? 44.480 25.703 -2.745 1.00 69.81 186 TYR A C 1
ATOM 1437 O O . TYR A 1 186 ? 45.153 26.427 -2.013 1.00 69.81 186 TYR A O 1
ATOM 1445 N N . LEU A 1 187 ? 44.965 25.186 -3.876 1.00 72.56 187 LEU A N 1
ATOM 1446 C CA . LEU A 1 187 ? 46.320 25.460 -4.354 1.00 72.56 187 LEU A CA 1
ATOM 1447 C C . LEU A 1 187 ? 46.503 26.924 -4.769 1.00 72.56 187 LEU A C 1
ATOM 1449 O O . LEU A 1 187 ? 47.498 27.525 -4.378 1.00 72.56 187 LEU A O 1
ATOM 1453 N N . ASP A 1 188 ? 45.548 27.510 -5.493 1.00 74.00 188 ASP A N 1
ATOM 1454 C CA . ASP A 1 188 ? 45.579 28.930 -5.877 1.00 74.00 188 ASP A CA 1
ATOM 1455 C C . ASP A 1 188 ? 45.505 29.842 -4.638 1.00 74.00 188 ASP A C 1
ATOM 1457 O O . ASP A 1 188 ? 46.221 30.836 -4.532 1.00 74.00 188 ASP A O 1
ATOM 1461 N N . ILE A 1 189 ? 44.703 29.461 -3.637 1.00 64.06 189 ILE A N 1
ATOM 1462 C CA . ILE A 1 189 ? 44.630 30.149 -2.340 1.00 64.06 189 ILE A CA 1
ATOM 1463 C C . ILE A 1 189 ? 45.976 30.077 -1.606 1.00 64.06 189 ILE A C 1
ATOM 1465 O O . ILE A 1 189 ? 46.485 31.105 -1.158 1.00 64.06 189 ILE A O 1
ATOM 1469 N N . ALA A 1 190 ? 46.574 28.888 -1.501 1.00 70.12 190 ALA A N 1
ATOM 1470 C CA . ALA A 1 190 ? 47.863 28.689 -0.840 1.00 70.12 190 ALA A CA 1
ATOM 1471 C C . ALA A 1 190 ? 49.007 29.421 -1.567 1.00 70.12 190 ALA A C 1
ATOM 1473 O O . ALA A 1 190 ? 49.873 30.015 -0.925 1.00 70.12 190 ALA A O 1
ATOM 1474 N N . GLN A 1 191 ? 48.990 29.444 -2.904 1.00 71.31 191 GLN A N 1
ATOM 1475 C CA . GLN A 1 191 ? 49.929 30.228 -3.711 1.00 71.31 191 GLN A CA 1
ATOM 1476 C C . GLN A 1 191 ? 49.753 31.732 -3.470 1.00 71.31 191 GLN A C 1
ATOM 1478 O O . GLN A 1 191 ? 50.731 32.424 -3.200 1.00 71.31 191 GLN A O 1
ATOM 1483 N N . LYS A 1 192 ? 48.516 32.239 -3.445 1.00 66.38 192 LYS A N 1
ATOM 1484 C CA . LYS A 1 192 ? 48.234 33.648 -3.122 1.00 66.38 192 LYS A CA 1
ATOM 1485 C C . LYS A 1 192 ? 48.622 34.028 -1.692 1.00 66.38 192 LYS A C 1
ATOM 1487 O O . LYS A 1 192 ? 49.013 35.171 -1.463 1.00 66.38 192 LYS A O 1
ATOM 1492 N N . GLN A 1 193 ? 48.537 33.101 -0.736 1.00 60.22 193 GLN A N 1
ATOM 1493 C CA . GLN A 1 193 ? 49.050 33.300 0.625 1.00 60.22 193 GLN A CA 1
ATOM 1494 C C . GLN A 1 193 ? 50.577 33.420 0.644 1.00 60.22 193 GLN A C 1
ATOM 1496 O O . GLN A 1 193 ? 51.099 34.344 1.269 1.00 60.22 193 GLN A O 1
ATOM 1501 N N . LEU A 1 194 ? 51.283 32.548 -0.087 1.00 64.81 194 LEU A N 1
ATOM 1502 C CA . LEU A 1 194 ? 52.738 32.629 -0.260 1.00 64.81 194 LEU A CA 1
ATOM 1503 C C . LEU A 1 194 ? 53.165 33.947 -0.925 1.00 64.81 194 LEU A C 1
ATOM 1505 O O . LEU A 1 194 ? 54.154 34.545 -0.511 1.00 64.81 194 LEU A O 1
ATOM 1509 N N . GLU A 1 195 ? 52.405 34.433 -1.908 1.00 68.38 195 GLU A N 1
ATOM 1510 C CA . GLU A 1 195 ? 52.688 35.694 -2.605 1.00 68.38 195 GLU A CA 1
ATOM 1511 C C . GLU A 1 195 ? 52.382 36.954 -1.770 1.00 68.38 195 GLU A C 1
ATOM 1513 O O . GLU A 1 195 ? 52.938 38.016 -2.053 1.00 68.38 195 GLU A O 1
AT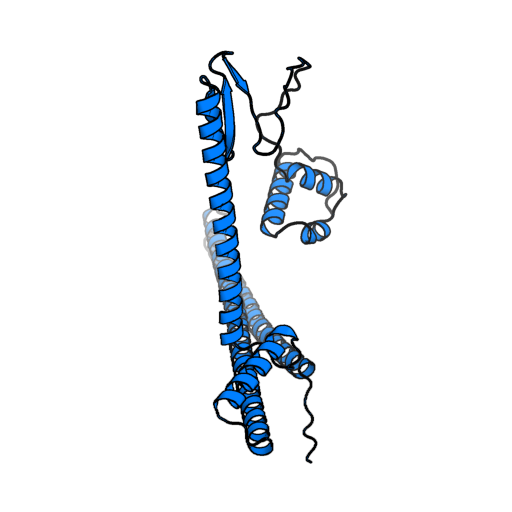OM 1518 N N . ARG A 1 196 ? 51.507 36.879 -0.750 1.00 60.41 196 ARG A N 1
ATOM 1519 C CA . ARG A 1 196 ? 51.007 38.058 -0.003 1.00 60.41 196 ARG A CA 1
ATOM 1520 C C . ARG A 1 196 ? 51.378 38.128 1.480 1.00 60.41 196 ARG A C 1
ATOM 1522 O O . ARG A 1 196 ? 51.012 39.098 2.140 1.00 60.41 196 ARG A O 1
ATOM 1529 N N . GLY A 1 197 ? 52.108 37.155 2.010 1.00 54.97 197 GLY A N 1
ATOM 1530 C CA . GLY A 1 197 ? 52.870 37.265 3.259 1.00 54.97 197 GLY A CA 1
ATOM 1531 C C . GLY A 1 197 ? 52.119 37.390 4.598 1.00 54.97 197 GLY A C 1
ATOM 1532 O O . GLY A 1 197 ? 52.734 37.048 5.595 1.00 54.97 197 GLY A O 1
ATOM 1533 N N . ASN A 1 198 ? 50.848 37.819 4.678 1.00 63.81 198 ASN A N 1
ATOM 1534 C CA . ASN A 1 198 ? 50.202 38.191 5.961 1.00 63.81 198 ASN A CA 1
ATOM 1535 C C . ASN A 1 198 ? 48.687 37.860 6.084 1.00 63.81 198 ASN A C 1
ATOM 1537 O O . ASN A 1 198 ? 47.951 38.576 6.765 1.00 63.81 198 ASN A O 1
ATOM 1541 N N . TYR A 1 199 ? 48.183 36.799 5.445 1.00 61.19 199 TYR A N 1
ATOM 1542 C CA . TYR A 1 199 ? 46.758 36.420 5.536 1.00 61.19 199 TYR A CA 1
ATOM 1543 C C . TYR A 1 199 ? 46.563 35.029 6.147 1.00 61.19 199 TYR A C 1
ATOM 1545 O O . TYR A 1 199 ? 47.231 34.082 5.738 1.00 61.19 199 TYR A O 1
ATOM 1553 N N . GLU A 1 200 ? 45.607 34.899 7.072 1.00 61.03 200 GLU A N 1
ATOM 1554 C CA . GLU A 1 200 ? 45.199 33.621 7.674 1.00 61.03 200 GLU A CA 1
ATOM 1555 C C . GLU A 1 200 ? 43.841 33.171 7.111 1.00 61.03 200 GLU A C 1
ATOM 1557 O O . GLU A 1 200 ? 42.936 33.983 6.892 1.00 61.03 200 GLU A O 1
ATOM 1562 N N . PHE A 1 201 ? 43.706 31.875 6.825 1.00 62.66 201 PHE A N 1
ATOM 1563 C CA . PHE A 1 201 ? 42.486 31.294 6.265 1.00 62.66 201 PHE A CA 1
ATOM 1564 C C . PHE A 1 201 ? 41.525 30.863 7.365 1.00 62.66 201 PHE A C 1
ATOM 1566 O O . PHE A 1 201 ? 41.929 30.171 8.297 1.00 62.66 201 PHE A O 1
ATOM 1573 N N . VAL A 1 202 ? 40.242 31.194 7.215 1.00 65.88 202 VAL A N 1
ATOM 1574 C CA . VAL A 1 202 ? 39.209 30.786 8.173 1.00 65.88 202 VAL A CA 1
ATOM 1575 C C . VAL A 1 202 ? 38.048 30.128 7.430 1.00 65.88 202 VAL A C 1
ATOM 1577 O O . VAL A 1 202 ? 37.489 30.696 6.489 1.00 65.88 202 VAL A O 1
ATOM 1580 N N . SER A 1 203 ? 37.682 28.920 7.867 1.00 64.19 203 SER A N 1
ATOM 1581 C CA . SER A 1 203 ? 36.457 28.239 7.437 1.00 64.19 203 SER A CA 1
ATOM 1582 C C . SER A 1 203 ? 35.279 28.758 8.252 1.00 64.19 203 SER A C 1
ATOM 1584 O O . SER A 1 203 ? 35.329 28.750 9.483 1.00 64.19 203 SER A O 1
ATOM 1586 N N . LEU A 1 204 ? 34.208 29.178 7.582 1.00 66.62 204 LEU A N 1
ATOM 1587 C CA . LEU A 1 204 ? 32.967 29.569 8.242 1.00 66.62 204 LEU A CA 1
ATOM 1588 C C . LEU A 1 204 ? 32.087 28.335 8.526 1.00 66.62 204 LEU A C 1
ATOM 1590 O O . LEU A 1 204 ? 32.201 27.325 7.826 1.00 66.62 204 LEU A O 1
ATOM 1594 N N . PRO A 1 205 ? 31.192 28.399 9.533 1.00 61.62 205 PRO A N 1
ATOM 1595 C CA . PRO A 1 205 ? 30.309 27.283 9.898 1.00 61.62 205 PRO A CA 1
ATOM 1596 C C . PRO A 1 205 ? 29.344 26.834 8.791 1.00 61.62 205 PRO A C 1
ATOM 1598 O O . PRO A 1 205 ? 28.817 25.729 8.847 1.00 61.62 205 PRO A O 1
ATOM 1601 N N . ASP A 1 206 ? 29.102 27.685 7.797 1.00 67.31 206 ASP A N 1
ATOM 1602 C CA . ASP A 1 206 ? 28.217 27.436 6.655 1.00 67.31 206 ASP A CA 1
ATOM 1603 C C . ASP A 1 206 ? 28.947 26.847 5.432 1.00 67.31 206 ASP A C 1
ATOM 1605 O O . ASP A 1 206 ? 28.363 26.735 4.355 1.00 67.31 206 ASP A O 1
ATOM 1609 N N . GLY A 1 207 ? 30.224 26.478 5.584 1.00 65.56 207 GLY A N 1
ATOM 1610 C CA . GLY A 1 207 ? 31.043 25.896 4.520 1.00 65.56 207 GLY A CA 1
ATOM 1611 C C . GLY A 1 207 ? 31.635 26.916 3.544 1.00 65.56 207 GLY A C 1
ATOM 1612 O O . GLY A 1 207 ? 32.285 26.518 2.578 1.00 65.56 207 GLY A O 1
ATOM 1613 N N . ARG A 1 208 ? 31.444 28.222 3.776 1.00 64.19 208 ARG A N 1
ATOM 1614 C CA . ARG A 1 208 ? 32.128 29.276 3.015 1.00 64.19 208 ARG A CA 1
ATOM 1615 C C . ARG A 1 208 ? 33.538 29.512 3.554 1.00 64.19 208 ARG A C 1
ATOM 1617 O O . ARG A 1 208 ? 33.840 29.266 4.721 1.00 64.19 208 ARG A O 1
ATOM 1624 N N . TYR A 1 209 ? 34.398 30.043 2.695 1.00 61.75 209 TYR A N 1
ATOM 1625 C CA . TYR A 1 209 ? 35.794 30.327 3.011 1.00 61.75 209 TYR A CA 1
ATOM 1626 C C . TYR A 1 209 ? 36.077 31.825 2.886 1.00 61.75 209 TYR A C 1
ATOM 1628 O O . TYR A 1 209 ? 35.556 32.478 1.982 1.00 61.75 209 TYR A O 1
ATOM 1636 N N . GLY A 1 210 ? 36.887 32.376 3.791 1.00 64.88 210 GLY A N 1
ATOM 1637 C CA . GLY A 1 210 ? 37.274 33.788 3.788 1.00 64.88 210 GLY A CA 1
ATOM 1638 C C . GLY A 1 210 ? 38.700 34.007 4.292 1.00 64.88 210 GLY A C 1
ATOM 1639 O O . GLY A 1 210 ? 39.371 33.064 4.717 1.00 64.88 2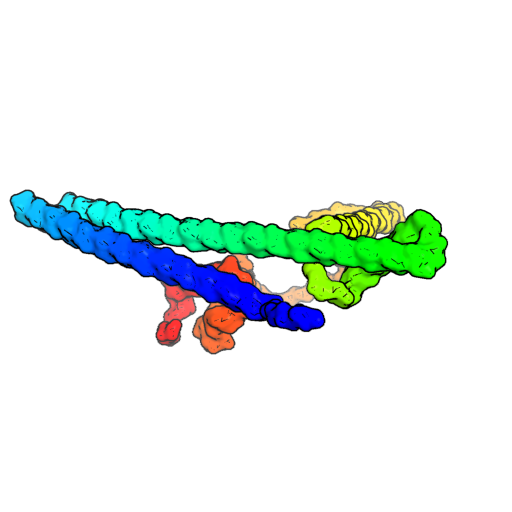10 GLY A O 1
ATOM 1640 N N . TYR A 1 211 ? 39.162 35.259 4.247 1.00 62.25 211 TYR A N 1
ATOM 1641 C CA . TYR A 1 211 ? 40.509 35.637 4.677 1.00 62.25 211 TYR A CA 1
ATOM 1642 C C . TYR A 1 211 ? 40.458 36.599 5.862 1.00 62.25 211 TYR A C 1
ATOM 1644 O O . TYR A 1 211 ? 39.633 37.515 5.911 1.00 62.25 211 TYR A O 1
ATOM 1652 N N . TYR A 1 212 ? 41.388 36.424 6.794 1.00 58.78 212 TYR A N 1
ATOM 1653 C CA . TYR A 1 212 ? 41.664 37.394 7.842 1.00 58.78 212 TYR A CA 1
ATOM 1654 C C . TYR A 1 212 ? 42.954 38.141 7.501 1.00 58.78 212 TYR A C 1
ATOM 1656 O O . TYR A 1 212 ? 44.007 37.525 7.329 1.00 58.78 212 TYR A O 1
ATOM 1664 N N . ASP A 1 213 ? 42.870 39.464 7.357 1.00 63.28 213 ASP A N 1
ATOM 1665 C CA . ASP A 1 213 ? 44.051 40.304 7.174 1.00 63.28 213 ASP A CA 1
ATOM 1666 C C . ASP A 1 213 ? 44.679 40.579 8.543 1.00 63.28 213 ASP A C 1
ATOM 1668 O O . ASP A 1 213 ? 44.156 41.363 9.341 1.00 63.28 213 ASP A O 1
ATOM 1672 N N . LEU A 1 214 ? 45.808 39.927 8.821 1.00 59.41 214 LEU A N 1
ATOM 1673 C CA . LEU A 1 214 ? 46.509 40.071 10.098 1.00 59.41 214 LEU A CA 1
ATOM 1674 C C . LEU A 1 214 ? 47.117 41.471 10.270 1.00 59.41 214 LEU A C 1
ATOM 1676 O O . LEU A 1 214 ? 47.381 41.890 11.394 1.00 59.41 214 LEU A O 1
ATOM 1680 N N . THR A 1 215 ? 47.317 42.209 9.175 1.00 63.44 215 THR A N 1
ATOM 1681 C CA . THR A 1 215 ? 47.933 43.541 9.196 1.00 63.44 215 THR A CA 1
ATOM 1682 C C . THR A 1 215 ? 46.930 44.615 9.603 1.00 63.44 215 THR A C 1
ATOM 1684 O O . THR A 1 215 ? 47.268 45.526 10.354 1.00 63.44 215 THR A O 1
ATOM 1687 N N . SER A 1 216 ? 45.695 44.526 9.100 1.00 67.44 216 SER A N 1
ATOM 1688 C CA . SER A 1 216 ? 44.640 45.507 9.390 1.00 67.44 216 SER A CA 1
ATOM 1689 C C . SER A 1 216 ? 43.768 45.129 10.589 1.00 67.44 216 SER A C 1
ATOM 1691 O O . SER A 1 216 ? 43.055 45.983 11.115 1.00 67.44 216 SER A O 1
ATOM 1693 N N . GLY A 1 217 ? 43.815 43.867 11.034 1.00 65.00 217 GLY A N 1
ATOM 1694 C CA . GLY A 1 217 ? 42.972 43.364 12.118 1.00 65.00 217 GLY A CA 1
ATOM 1695 C C . GLY A 1 217 ? 41.484 43.331 11.758 1.00 65.00 217 GLY A C 1
ATOM 1696 O O . GLY A 1 217 ? 40.642 43.293 12.654 1.00 65.00 217 GLY A O 1
ATOM 1697 N N . THR A 1 218 ? 41.154 43.364 10.463 1.00 59.69 218 THR A N 1
ATOM 1698 C CA . THR A 1 218 ? 39.774 43.340 9.966 1.00 59.69 218 THR A CA 1
ATOM 1699 C C . THR A 1 218 ? 39.525 42.118 9.078 1.00 59.69 218 THR A C 1
ATOM 1701 O O . THR A 1 218 ? 40.331 41.836 8.188 1.00 59.69 218 THR A O 1
ATOM 1704 N N . PRO A 1 219 ? 38.413 41.382 9.281 1.00 55.88 219 PRO A N 1
ATOM 1705 C CA . PRO A 1 219 ? 38.065 40.248 8.433 1.00 55.88 219 PRO A CA 1
ATOM 1706 C C . PRO A 1 219 ? 37.630 40.736 7.045 1.00 55.88 219 PRO A C 1
ATOM 1708 O O . PRO A 1 219 ? 36.761 41.603 6.929 1.00 55.88 219 PRO A O 1
ATOM 1711 N N . VAL A 1 220 ? 38.209 40.164 5.987 1.00 60.97 220 VAL A N 1
ATOM 1712 C CA . VAL A 1 220 ? 37.850 40.467 4.595 1.00 60.97 220 VAL A CA 1
ATOM 1713 C C . VAL A 1 220 ? 37.256 39.210 3.966 1.00 60.97 220 VAL A C 1
ATOM 1715 O O . VAL A 1 220 ? 37.953 38.256 3.619 1.00 60.97 220 VAL A O 1
ATOM 1718 N N . PHE A 1 221 ? 35.936 39.204 3.809 1.00 59.75 221 PHE A N 1
ATOM 1719 C CA . PHE A 1 221 ? 35.220 38.075 3.225 1.00 59.75 221 PHE A CA 1
ATOM 1720 C C . PHE A 1 221 ? 35.264 38.151 1.699 1.00 59.75 221 PHE A C 1
ATOM 1722 O O . PHE A 1 221 ? 34.883 39.159 1.104 1.00 59.75 221 PHE A O 1
ATOM 1729 N N . VAL A 1 222 ? 35.718 37.074 1.059 1.00 54.50 222 VAL A N 1
ATOM 1730 C CA . VAL A 1 222 ? 35.713 36.942 -0.399 1.00 54.50 222 VAL A CA 1
ATOM 1731 C C . VAL A 1 222 ? 35.029 35.630 -0.738 1.00 54.50 222 VAL A C 1
ATOM 1733 O O . VAL A 1 222 ? 35.572 34.564 -0.472 1.00 54.50 222 VAL A O 1
ATOM 1736 N N . GLU A 1 223 ? 33.833 35.704 -1.318 1.00 52.44 223 GLU A N 1
ATOM 1737 C CA . GLU A 1 223 ? 33.195 34.530 -1.909 1.00 52.44 223 GLU A CA 1
ATOM 1738 C C . GLU A 1 223 ? 34.042 34.036 -3.087 1.00 52.44 223 GLU A C 1
ATOM 1740 O O . GLU A 1 223 ? 34.379 34.802 -3.997 1.00 52.44 223 GLU A O 1
ATOM 1745 N N . VAL A 1 224 ? 34.400 32.750 -3.063 1.00 48.53 224 VAL A N 1
ATOM 1746 C CA . VAL A 1 224 ? 35.180 32.106 -4.125 1.00 48.53 224 VAL A CA 1
ATOM 1747 C C . VAL A 1 224 ? 34.441 32.300 -5.457 1.00 48.53 224 VAL A C 1
ATOM 1749 O O . VAL A 1 224 ? 33.284 31.916 -5.594 1.00 48.53 224 VAL A O 1
ATOM 1752 N N . GLY A 1 225 ? 35.095 32.955 -6.423 1.00 49.31 225 GLY A N 1
ATOM 1753 C CA . GLY A 1 225 ? 34.532 33.250 -7.749 1.00 49.31 225 GLY A CA 1
ATOM 1754 C C . GLY A 1 225 ? 34.002 34.677 -7.961 1.00 49.31 225 GLY A C 1
ATOM 1755 O O . GLY A 1 225 ? 33.611 35.008 -9.081 1.00 49.31 225 GLY A O 1
ATOM 1756 N N . ARG A 1 226 ? 34.015 35.561 -6.952 1.00 47.28 226 ARG A N 1
ATOM 1757 C CA . ARG A 1 226 ? 33.621 36.978 -7.109 1.00 47.28 226 ARG A CA 1
ATOM 1758 C C . ARG A 1 226 ? 34.707 37.940 -6.621 1.00 47.28 226 ARG A C 1
ATOM 1760 O O . ARG A 1 226 ? 35.473 37.640 -5.711 1.00 47.28 226 ARG A O 1
ATOM 1767 N N . LYS A 1 227 ? 34.799 39.118 -7.256 1.00 42.12 227 LYS A N 1
ATOM 1768 C CA . LYS A 1 227 ? 35.728 40.181 -6.829 1.00 42.12 227 LYS A CA 1
ATOM 1769 C C . LYS A 1 227 ? 35.345 40.668 -5.421 1.00 42.12 227 LYS A C 1
ATOM 1771 O O . LYS A 1 227 ? 34.150 40.805 -5.160 1.00 42.12 227 LYS A O 1
ATOM 1776 N N . PRO A 1 228 ? 36.320 40.964 -4.541 1.00 47.75 228 PRO A N 1
ATOM 1777 C CA . PRO A 1 228 ? 36.041 41.466 -3.199 1.00 47.75 228 PRO A CA 1
ATOM 1778 C C . PRO A 1 228 ? 35.232 42.764 -3.278 1.00 47.75 228 PRO A C 1
ATOM 1780 O O . PRO A 1 228 ? 35.649 43.724 -3.929 1.00 47.75 228 PRO A O 1
ATOM 1783 N N . VAL A 1 229 ? 34.074 42.788 -2.619 1.00 45.12 229 VAL A N 1
ATOM 1784 C CA . VAL A 1 229 ? 33.282 44.005 -2.433 1.00 45.12 229 VAL A CA 1
ATOM 1785 C C . VAL A 1 229 ? 33.658 44.575 -1.075 1.00 45.12 229 VAL A C 1
ATOM 1787 O O . VAL A 1 229 ? 33.440 43.944 -0.043 1.00 45.12 229 VAL A O 1
ATOM 1790 N N . TYR A 1 230 ? 34.257 45.763 -1.074 1.00 41.88 230 TYR A N 1
ATOM 1791 C CA . TYR A 1 230 ? 34.610 46.461 0.156 1.00 41.88 230 TYR A CA 1
ATOM 1792 C C . TYR A 1 230 ? 33.318 46.951 0.822 1.00 41.88 230 TYR A C 1
ATOM 1794 O O . TYR A 1 230 ? 32.714 47.932 0.386 1.00 41.88 230 TYR A O 1
ATOM 1802 N N . SER A 1 231 ? 32.851 46.234 1.844 1.00 44.78 231 SER A N 1
ATOM 1803 C CA . SER A 1 231 ? 31.677 46.629 2.624 1.00 44.78 231 SER A CA 1
ATOM 1804 C C . SER A 1 231 ? 32.054 47.778 3.558 1.00 44.78 231 SER A C 1
ATOM 1806 O O . SER A 1 231 ? 32.475 47.564 4.694 1.00 44.78 231 SER A O 1
ATOM 1808 N N . GLY A 1 232 ? 31.909 49.013 3.078 1.00 40.38 232 GLY A N 1
ATOM 1809 C CA . GLY A 1 232 ? 31.905 50.189 3.942 1.00 40.38 232 GLY A CA 1
ATOM 1810 C C . GLY A 1 232 ? 30.691 50.131 4.868 1.00 40.38 232 GLY A C 1
ATOM 1811 O O . GLY A 1 232 ? 29.559 50.267 4.410 1.00 40.38 232 GLY A O 1
ATOM 1812 N N . TYR A 1 233 ? 30.921 49.906 6.161 1.00 37.31 233 TYR A N 1
ATOM 1813 C CA . TYR A 1 233 ? 29.884 49.960 7.189 1.00 37.31 233 TYR A CA 1
ATOM 1814 C C . TYR A 1 233 ? 29.233 51.354 7.202 1.00 37.31 233 TYR A C 1
ATOM 1816 O O . TYR A 1 233 ? 29.838 52.332 7.638 1.00 37.31 233 TYR A O 1
ATOM 1824 N N . SER A 1 234 ? 27.991 51.439 6.720 1.00 35.09 234 SER A N 1
ATOM 1825 C CA . SER A 1 234 ? 27.109 52.592 6.901 1.00 35.09 234 SER A CA 1
ATOM 1826 C C . SER A 1 234 ? 26.253 52.348 8.142 1.00 35.09 234 SER A C 1
ATOM 1828 O O . SER A 1 234 ? 25.465 51.406 8.202 1.00 35.09 234 SER A O 1
ATOM 1830 N N . SER A 1 235 ? 26.458 53.165 9.170 1.00 43.84 235 SER A N 1
ATOM 1831 C CA . SER A 1 235 ? 25.703 53.144 10.420 1.00 43.84 235 SER A CA 1
ATOM 1832 C C . SER A 1 235 ? 24.278 53.664 10.198 1.00 43.84 235 SER A C 1
ATOM 1834 O O . SER A 1 235 ? 24.095 54.859 9.961 1.00 43.84 235 SER A O 1
ATOM 1836 N N . GLY A 1 236 ? 23.269 52.796 10.315 1.00 35.88 236 GLY A N 1
ATOM 1837 C CA . GLY A 1 236 ? 21.868 53.192 10.189 1.00 35.88 236 GLY A CA 1
ATOM 1838 C C . GLY A 1 236 ? 20.890 52.250 10.893 1.00 35.88 236 GLY A C 1
ATOM 1839 O O . GLY A 1 236 ? 20.613 51.168 10.399 1.00 35.88 236 GLY A O 1
ATOM 1840 N N . SER A 1 237 ? 20.338 52.748 12.002 1.00 35.19 237 SER A N 1
ATOM 1841 C CA . SER A 1 237 ? 19.028 52.444 12.600 1.00 35.19 237 SER A CA 1
ATOM 1842 C C . SER A 1 237 ? 18.700 51.003 13.024 1.00 35.19 237 SER A C 1
ATOM 1844 O O . SER A 1 237 ? 18.414 50.113 12.227 1.00 35.19 237 SER A O 1
ATOM 1846 N N . SER A 1 238 ? 18.655 50.824 14.341 1.00 41.88 238 SER A N 1
ATOM 1847 C CA . SER A 1 238 ? 18.304 49.612 15.069 1.00 41.88 238 SER A CA 1
ATOM 1848 C C . SER A 1 238 ? 16.826 49.240 14.884 1.00 41.88 238 SER A C 1
ATOM 1850 O O . SER A 1 238 ? 15.960 49.789 15.560 1.00 41.88 238 SER A O 1
ATOM 1852 N N . ASN A 1 239 ? 16.539 48.255 14.030 1.00 36.84 239 ASN A N 1
ATOM 1853 C CA . ASN A 1 239 ? 15.349 47.418 14.185 1.00 36.84 239 ASN A CA 1
ATOM 1854 C C . ASN A 1 239 ? 15.774 46.132 14.891 1.00 36.84 239 ASN A C 1
ATOM 1856 O O . ASN A 1 239 ? 16.617 45.381 14.404 1.00 36.84 239 ASN A O 1
ATOM 1860 N N . SER A 1 240 ? 15.212 45.916 16.075 1.00 38.81 240 SER A N 1
ATOM 1861 C CA . SER A 1 240 ? 15.384 44.723 16.894 1.00 38.81 240 SER A CA 1
ATOM 1862 C C . SER A 1 240 ? 14.973 43.473 16.113 1.00 38.81 240 SER A C 1
ATOM 1864 O O . SER A 1 240 ? 13.787 43.180 15.969 1.00 38.81 240 SER A O 1
ATOM 1866 N N . VAL A 1 241 ? 15.969 42.743 15.615 1.00 35.25 241 VAL A N 1
ATOM 1867 C CA . VAL A 1 241 ? 15.820 41.383 15.098 1.00 35.25 241 VAL A CA 1
ATOM 1868 C C . VAL A 1 241 ? 15.568 40.470 16.298 1.00 35.25 241 VAL A C 1
ATOM 1870 O O . VAL A 1 241 ? 16.425 40.324 17.169 1.00 35.25 241 VAL A O 1
ATOM 1873 N N . SER A 1 242 ? 14.364 39.900 16.369 1.00 40.09 242 SER A N 1
ATOM 1874 C CA . SER A 1 242 ? 14.042 38.809 17.292 1.00 40.09 242 SER A CA 1
ATOM 1875 C C . SER A 1 242 ? 14.977 37.620 17.011 1.00 40.09 242 SER A C 1
ATOM 1877 O O . SER A 1 242 ? 15.170 37.284 15.843 1.00 40.09 242 SER A O 1
ATOM 1879 N N . PRO A 1 243 ? 15.559 36.960 18.030 1.00 39.81 243 PRO A N 1
ATOM 1880 C CA . PRO A 1 243 ? 16.518 35.864 17.849 1.00 39.81 243 PRO A CA 1
ATOM 1881 C C . PRO A 1 243 ? 15.892 34.553 17.339 1.00 39.81 243 PRO A C 1
ATOM 1883 O O . PRO A 1 243 ? 16.604 33.569 17.149 1.00 39.81 243 PRO A O 1
ATOM 1886 N N . TYR A 1 244 ? 14.583 34.524 17.083 1.00 41.66 244 TYR A N 1
ATOM 1887 C CA . TYR A 1 244 ? 13.926 33.422 16.389 1.00 41.66 244 TYR A CA 1
ATOM 1888 C C . TYR A 1 244 ? 13.865 33.759 14.901 1.00 41.66 244 TYR A C 1
ATOM 1890 O O . TYR A 1 244 ? 13.037 34.563 14.477 1.00 41.66 244 TYR A O 1
ATOM 1898 N N . GLY A 1 245 ? 14.780 33.179 14.119 1.00 43.12 245 GLY A N 1
ATOM 1899 C CA . GLY A 1 245 ? 14.747 33.285 12.664 1.00 43.12 245 GLY A CA 1
ATOM 1900 C C . GLY A 1 245 ? 13.363 32.894 12.154 1.00 43.12 245 GLY A C 1
ATOM 1901 O O . GLY A 1 245 ? 12.869 31.817 12.481 1.00 43.12 245 GLY A O 1
ATOM 1902 N N . THR A 1 246 ? 12.727 33.786 11.396 1.00 52.06 246 THR A N 1
ATOM 1903 C CA . THR A 1 246 ? 11.448 33.510 10.736 1.00 52.06 246 THR A CA 1
ATOM 1904 C C . THR A 1 246 ? 11.626 32.268 9.883 1.00 52.06 246 THR A C 1
ATOM 1906 O O . THR A 1 246 ? 12.487 32.246 8.995 1.00 52.06 246 THR A O 1
ATOM 1909 N N . SER A 1 247 ? 10.867 31.217 10.187 1.00 69.88 247 SER A N 1
ATOM 1910 C CA . SER A 1 247 ? 10.956 29.989 9.411 1.00 69.88 247 SER A CA 1
ATOM 1911 C C . SER A 1 247 ? 10.478 30.294 7.991 1.00 69.88 247 SER A C 1
ATOM 1913 O O . SER A 1 247 ? 9.595 31.131 7.796 1.00 69.88 247 SER A O 1
ATOM 1915 N N . VAL A 1 248 ? 11.031 29.613 6.986 1.00 73.62 248 VAL A N 1
ATOM 1916 C CA . VAL A 1 248 ? 10.591 29.744 5.582 1.00 73.62 248 VAL A CA 1
ATOM 1917 C C . VAL A 1 248 ? 9.074 29.507 5.436 1.00 73.62 248 VAL A C 1
ATOM 1919 O O . VAL A 1 248 ? 8.464 29.975 4.481 1.00 73.62 248 VAL A O 1
ATOM 1922 N N . TYR A 1 249 ? 8.447 28.839 6.409 1.00 83.44 249 TYR A N 1
ATOM 1923 C CA . TYR A 1 249 ? 7.016 28.557 6.444 1.00 83.44 249 TYR A CA 1
ATOM 1924 C C . TYR A 1 249 ? 6.163 29.694 7.018 1.00 83.44 249 TYR A C 1
ATOM 1926 O O . TYR A 1 249 ? 4.962 29.701 6.775 1.00 83.44 249 TYR A O 1
ATOM 1934 N N . ASP A 1 250 ? 6.735 30.675 7.725 1.00 84.38 250 ASP A N 1
ATOM 1935 C CA . ASP A 1 250 ? 5.945 31.756 8.334 1.00 84.38 250 ASP A CA 1
ATOM 1936 C C . ASP A 1 250 ? 5.282 32.646 7.263 1.00 84.38 250 ASP A C 1
ATOM 1938 O O . ASP A 1 250 ? 4.141 33.076 7.434 1.00 84.38 250 ASP A O 1
ATOM 1942 N N . SER A 1 251 ? 5.948 32.872 6.123 1.00 86.69 251 SER A N 1
ATOM 1943 C CA . SER A 1 251 ? 5.365 33.608 4.989 1.00 86.69 251 SER A CA 1
ATOM 1944 C C . SER A 1 251 ? 4.268 32.811 4.279 1.00 86.69 251 SER A C 1
ATOM 1946 O O . SER A 1 251 ? 3.242 33.376 3.907 1.00 86.69 251 SER A O 1
ATOM 1948 N N . VAL A 1 252 ? 4.449 31.496 4.139 1.00 88.00 252 VAL A N 1
ATOM 1949 C CA . VAL A 1 252 ? 3.474 30.598 3.500 1.00 88.00 252 VAL A CA 1
ATOM 1950 C C . VAL A 1 252 ? 2.221 30.460 4.364 1.00 88.00 252 VAL A C 1
ATOM 1952 O O . VAL A 1 252 ? 1.107 30.531 3.854 1.00 88.00 252 VAL A O 1
ATOM 1955 N N . VAL A 1 253 ? 2.390 30.331 5.682 1.00 88.94 253 VAL A N 1
ATOM 1956 C CA . VAL A 1 253 ? 1.285 30.277 6.648 1.00 88.94 253 VAL A CA 1
ATOM 1957 C C . VAL A 1 253 ? 0.520 31.602 6.684 1.00 88.94 253 VAL A C 1
ATOM 1959 O O . VAL A 1 253 ? -0.708 31.588 6.755 1.00 88.94 253 VAL A O 1
ATOM 1962 N N . ALA A 1 254 ? 1.210 32.742 6.574 1.00 85.69 254 ALA A N 1
ATOM 1963 C CA . ALA A 1 254 ? 0.561 34.045 6.458 1.00 85.69 254 ALA A CA 1
ATOM 1964 C C . ALA A 1 254 ? -0.247 34.179 5.154 1.00 85.69 254 ALA A C 1
ATOM 1966 O O . ALA A 1 254 ? -1.375 34.668 5.180 1.00 85.69 254 ALA A O 1
ATOM 1967 N N . ASP A 1 255 ? 0.290 33.718 4.022 1.00 89.62 255 ASP A N 1
ATOM 1968 C CA . ASP A 1 255 ? -0.418 33.727 2.738 1.00 89.62 255 ASP A CA 1
ATOM 1969 C C . ASP A 1 255 ? -1.639 32.779 2.747 1.00 89.62 255 ASP A C 1
ATOM 1971 O O . ASP A 1 255 ? -2.706 33.160 2.260 1.00 89.62 255 ASP A O 1
ATOM 1975 N N . LEU A 1 256 ? -1.522 31.594 3.362 1.00 87.19 256 LEU A N 1
ATOM 1976 C CA . LEU A 1 256 ? -2.630 30.652 3.580 1.00 87.19 256 LEU A CA 1
ATOM 1977 C C . LEU A 1 256 ? -3.719 31.271 4.469 1.00 87.19 256 LEU A C 1
ATOM 1979 O O . LEU A 1 256 ? -4.903 31.205 4.147 1.00 87.19 256 LEU A O 1
ATOM 1983 N N . TYR A 1 257 ? -3.325 31.929 5.563 1.00 84.19 257 TYR A N 1
ATOM 1984 C CA . TYR A 1 257 ? -4.253 32.617 6.461 1.00 84.19 257 TYR A CA 1
ATOM 1985 C C . TYR A 1 257 ? -4.995 33.773 5.772 1.00 84.19 257 TYR A C 1
ATOM 1987 O O . TYR A 1 257 ? -6.185 33.975 6.003 1.00 84.19 257 TYR A O 1
ATOM 1995 N N . ASN A 1 258 ? -4.317 34.502 4.884 1.00 85.75 258 ASN A N 1
ATOM 1996 C CA . ASN A 1 258 ? -4.913 35.583 4.096 1.00 85.75 258 ASN A CA 1
ATOM 1997 C C . ASN A 1 258 ? -5.736 35.082 2.891 1.00 85.75 258 ASN A C 1
ATOM 1999 O O . ASN A 1 258 ? -6.214 35.901 2.106 1.00 85.75 258 ASN A O 1
ATOM 2003 N N . GLY A 1 259 ? -5.892 33.762 2.721 1.00 87.62 259 GLY A N 1
ATOM 2004 C CA . GLY A 1 259 ? -6.651 33.159 1.622 1.00 87.62 259 GLY A CA 1
ATOM 2005 C C . GLY A 1 259 ? -6.015 33.353 0.244 1.00 87.62 259 GLY A C 1
ATOM 2006 O O . GLY A 1 259 ? -6.708 33.269 -0.765 1.00 87.62 259 GLY A O 1
ATOM 2007 N N . LYS A 1 260 ? -4.710 33.647 0.185 1.00 89.56 260 LYS A N 1
ATOM 2008 C CA . LYS A 1 260 ? -3.971 33.814 -1.076 1.00 89.56 260 LYS A CA 1
ATOM 2009 C C . LYS A 1 260 ? -3.672 32.475 -1.753 1.00 89.56 260 LYS A C 1
ATOM 2011 O O . LYS A 1 260 ? -3.501 32.446 -2.965 1.00 89.56 260 LYS A O 1
ATOM 2016 N N . TYR A 1 261 ? -3.623 31.405 -0.964 1.00 86.94 261 TYR A N 1
ATOM 2017 C CA . TYR A 1 261 ? -3.514 30.029 -1.430 1.00 86.94 261 TYR A CA 1
ATOM 2018 C C . TYR A 1 261 ? -4.512 29.146 -0.690 1.00 86.94 261 TYR A C 1
ATOM 2020 O O . TYR A 1 261 ? -4.836 29.391 0.473 1.00 86.94 261 TYR A O 1
ATOM 2028 N N . THR A 1 262 ? -4.951 28.089 -1.355 1.00 87.50 262 THR A N 1
ATOM 2029 C CA . THR A 1 262 ? -5.635 26.940 -0.765 1.00 87.50 262 THR A CA 1
ATOM 2030 C C . THR A 1 262 ? -4.628 25.841 -0.412 1.00 87.50 262 THR A C 1
ATOM 2032 O O . THR A 1 262 ? -3.517 25.799 -0.941 1.00 87.50 262 THR A O 1
ATOM 2035 N N . ILE A 1 263 ? -5.008 24.912 0.473 1.00 79.81 263 ILE A N 1
ATOM 2036 C CA . ILE A 1 263 ? -4.162 23.748 0.802 1.00 79.81 263 ILE A CA 1
ATOM 2037 C C . ILE A 1 263 ? -3.868 22.906 -0.449 1.00 79.81 263 ILE A C 1
ATOM 2039 O O . ILE A 1 263 ? -2.768 22.371 -0.574 1.00 79.81 263 ILE A O 1
ATOM 2043 N N . ASP A 1 264 ? -4.819 22.812 -1.380 1.00 85.62 264 ASP A N 1
ATOM 2044 C CA . ASP A 1 264 ? -4.635 22.057 -2.619 1.00 85.62 264 ASP A CA 1
ATOM 2045 C C . ASP A 1 264 ? -3.650 22.745 -3.575 1.00 85.62 264 ASP A C 1
ATOM 2047 O O . ASP A 1 264 ? -2.802 22.067 -4.141 1.00 85.62 264 ASP A O 1
ATOM 2051 N N . GLU A 1 265 ? -3.645 24.078 -3.668 1.00 89.19 265 GLU A N 1
ATOM 2052 C CA . GLU A 1 265 ? -2.624 24.810 -4.444 1.00 89.19 265 GLU A CA 1
ATOM 2053 C C . GLU A 1 265 ? -1.217 24.673 -3.842 1.00 89.19 265 GLU A C 1
ATOM 2055 O O . GLU A 1 265 ? -0.219 24.704 -4.562 1.00 89.19 265 GLU A O 1
ATOM 2060 N N . LEU A 1 266 ? -1.111 24.480 -2.523 1.00 89.69 266 LEU A N 1
ATOM 2061 C CA . LEU A 1 266 ? 0.174 24.211 -1.877 1.00 89.69 266 LEU A CA 1
ATOM 2062 C C . LEU A 1 266 ? 0.678 22.782 -2.141 1.00 89.69 266 LEU A C 1
ATOM 2064 O O . LEU A 1 266 ? 1.890 22.565 -2.085 1.00 89.69 266 LEU A O 1
ATOM 2068 N N . ARG A 1 267 ? -0.200 21.815 -2.458 1.00 91.69 267 ARG A N 1
ATOM 2069 C CA . ARG A 1 267 ? 0.206 20.421 -2.735 1.00 91.69 267 ARG A CA 1
ATOM 2070 C C . ARG A 1 267 ? 1.097 20.282 -3.962 1.00 91.69 267 ARG A C 1
ATOM 2072 O O . ARG A 1 267 ? 1.968 19.418 -3.963 1.00 91.69 267 ARG A O 1
ATOM 2079 N N . ASP A 1 268 ? 0.920 21.153 -4.947 1.00 91.19 268 ASP A N 1
ATOM 2080 C CA . ASP A 1 268 ? 1.724 21.145 -6.172 1.00 91.19 268 ASP A CA 1
ATOM 2081 C C . ASP A 1 268 ? 3.093 21.826 -5.985 1.00 91.19 268 ASP A C 1
ATOM 2083 O O . ASP A 1 268 ? 4.009 21.623 -6.781 1.00 91.19 268 ASP A O 1
ATOM 2087 N N . LEU A 1 269 ? 3.252 22.629 -4.925 1.00 88.50 269 LEU A N 1
ATOM 2088 C CA . LEU A 1 269 ? 4.447 23.443 -4.672 1.00 88.50 269 LEU A CA 1
ATOM 2089 C C . LEU A 1 269 ? 5.360 22.875 -3.578 1.00 88.50 269 LEU A C 1
ATOM 2091 O O . LEU A 1 269 ? 6.547 23.205 -3.536 1.00 88.50 269 LEU A O 1
ATOM 2095 N N . TYR A 1 270 ? 4.825 22.039 -2.688 1.00 89.44 270 TYR A N 1
ATOM 2096 C CA . TYR A 1 270 ? 5.530 21.562 -1.503 1.00 89.44 270 TYR A CA 1
ATOM 2097 C C . TYR A 1 270 ? 5.425 20.045 -1.353 1.00 89.44 270 TYR A C 1
ATOM 2099 O O . TYR A 1 270 ? 4.380 19.439 -1.573 1.00 89.44 270 TYR A O 1
ATOM 2107 N N . SER A 1 271 ? 6.514 19.417 -0.908 1.00 92.69 271 SER A N 1
ATOM 2108 C CA . SER A 1 271 ? 6.496 17.995 -0.553 1.00 92.69 271 SER A CA 1
ATOM 2109 C C . SER A 1 271 ? 5.581 17.719 0.649 1.00 92.69 271 SER A C 1
ATOM 2111 O O . SER A 1 271 ? 5.325 18.593 1.478 1.00 92.69 271 SER A O 1
ATOM 2113 N N . ALA A 1 272 ? 5.137 16.468 0.801 1.00 87.38 272 ALA A N 1
ATOM 2114 C CA . ALA A 1 272 ? 4.250 16.059 1.894 1.00 87.38 272 ALA A CA 1
ATOM 2115 C C . ALA A 1 272 ? 4.798 16.400 3.296 1.00 87.38 272 ALA A C 1
ATOM 2117 O O . ALA A 1 272 ? 4.035 16.781 4.182 1.00 87.38 272 ALA A O 1
ATOM 2118 N N . SER A 1 273 ? 6.117 16.310 3.507 1.00 87.06 273 SER A N 1
ATOM 2119 C CA . SER A 1 273 ? 6.738 16.672 4.789 1.00 87.06 273 SER A CA 1
ATOM 2120 C C . SER A 1 273 ? 6.682 18.179 5.060 1.00 87.06 273 SER A C 1
ATOM 2122 O O . SER A 1 273 ? 6.438 18.589 6.193 1.00 87.06 273 SER A O 1
ATOM 2124 N N . GLN A 1 274 ? 6.854 19.004 4.025 1.00 89.50 274 GLN A N 1
ATOM 2125 C CA . GLN A 1 274 ? 6.750 20.460 4.121 1.00 89.50 274 GLN A CA 1
ATOM 2126 C C . GLN A 1 274 ? 5.306 20.896 4.378 1.00 89.50 274 GLN A C 1
ATOM 2128 O O . GLN A 1 274 ? 5.081 21.777 5.202 1.00 89.50 274 GLN A O 1
ATOM 2133 N N . LEU A 1 275 ? 4.327 20.247 3.742 1.00 89.56 275 LEU A N 1
ATOM 2134 C CA . LEU A 1 275 ? 2.905 20.505 3.987 1.00 89.56 275 LEU A CA 1
ATOM 2135 C C . LEU A 1 275 ? 2.505 20.203 5.433 1.00 89.56 275 LEU A C 1
ATOM 2137 O O . LEU A 1 275 ? 1.787 20.995 6.038 1.00 89.56 275 LEU A O 1
ATOM 2141 N N . ASN A 1 276 ? 3.013 19.110 6.009 1.00 86.25 276 ASN A N 1
ATOM 2142 C CA . ASN A 1 276 ? 2.792 18.803 7.424 1.00 86.25 276 ASN A CA 1
ATOM 2143 C C . ASN A 1 276 ? 3.412 19.876 8.332 1.00 86.25 276 ASN A C 1
ATOM 2145 O O . ASN A 1 276 ? 2.747 20.352 9.244 1.00 86.25 276 ASN A O 1
ATOM 2149 N N . ALA A 1 277 ? 4.633 20.336 8.033 1.00 85.69 277 ALA A N 1
ATOM 2150 C CA . ALA A 1 277 ? 5.270 21.416 8.790 1.00 85.69 277 ALA A CA 1
ATOM 2151 C C . ALA A 1 277 ? 4.496 22.749 8.696 1.00 85.69 277 ALA A C 1
ATOM 2153 O O . ALA A 1 277 ? 4.365 23.460 9.693 1.00 85.69 277 ALA A O 1
ATOM 2154 N N . ILE A 1 278 ? 3.947 23.078 7.520 1.00 88.06 278 ILE A N 1
ATOM 2155 C CA . ILE A 1 278 ? 3.083 24.252 7.309 1.00 88.06 278 ILE A CA 1
ATOM 2156 C C . ILE A 1 278 ? 1.786 24.114 8.118 1.00 88.06 278 ILE A C 1
ATOM 2158 O O . ILE A 1 278 ? 1.375 25.068 8.778 1.00 88.06 278 ILE A O 1
ATOM 2162 N N . ALA A 1 279 ? 1.158 22.935 8.105 1.00 87.25 279 ALA A N 1
ATOM 2163 C CA . ALA A 1 279 ? -0.072 22.665 8.847 1.00 87.25 279 ALA A CA 1
ATOM 2164 C C . ALA A 1 279 ? 0.140 22.734 10.369 1.00 87.25 279 ALA A C 1
ATOM 2166 O O . ALA A 1 279 ? -0.647 23.368 11.074 1.00 87.25 279 ALA A O 1
ATOM 2167 N N . ASP A 1 280 ? 1.223 22.144 10.875 1.00 88.06 280 ASP A N 1
ATOM 2168 C CA . ASP A 1 280 ? 1.587 22.197 12.293 1.00 88.06 280 ASP A CA 1
ATOM 2169 C C . ASP A 1 280 ? 1.836 23.641 12.740 1.00 88.06 280 ASP A C 1
ATOM 2171 O O . ASP A 1 280 ? 1.298 24.080 13.759 1.00 88.06 280 ASP A O 1
ATOM 2175 N N . ARG A 1 281 ? 2.567 24.420 11.931 1.00 88.12 281 ARG A N 1
ATOM 2176 C CA . ARG A 1 281 ? 2.834 25.837 12.203 1.00 88.12 281 ARG A CA 1
ATOM 2177 C C . ARG A 1 281 ? 1.567 26.695 12.160 1.00 88.12 281 ARG A C 1
ATOM 2179 O O . ARG A 1 281 ? 1.400 27.581 12.997 1.00 88.12 281 ARG A O 1
ATOM 2186 N N . TYR A 1 282 ? 0.658 26.431 11.221 1.00 87.75 282 TYR A N 1
ATOM 2187 C CA . TYR A 1 282 ? -0.651 27.087 11.166 1.00 87.75 282 TYR A CA 1
ATOM 2188 C C . TYR A 1 282 ? -1.457 26.813 12.444 1.00 87.75 282 TYR A C 1
ATOM 2190 O O . TYR A 1 282 ? -1.941 27.748 13.084 1.00 87.75 282 TYR A O 1
ATOM 2198 N N . ASN A 1 283 ? -1.536 25.549 12.870 1.00 85.00 283 ASN A N 1
ATOM 2199 C CA . ASN A 1 283 ? -2.240 25.157 14.092 1.00 85.00 283 ASN A CA 1
ATOM 2200 C C . ASN A 1 283 ? -1.622 25.788 15.347 1.00 85.00 283 ASN A C 1
ATOM 2202 O O . ASN A 1 283 ? -2.356 26.263 16.217 1.00 85.00 283 ASN A O 1
ATOM 2206 N N . GLU A 1 284 ? -0.291 25.852 15.423 1.00 87.38 284 GLU A N 1
ATOM 2207 C CA . GLU A 1 284 ? 0.433 26.526 16.503 1.00 87.38 284 GLU A CA 1
ATOM 2208 C C . GLU A 1 284 ? 0.025 28.004 16.594 1.00 87.38 284 GLU A C 1
ATOM 2210 O O . GLU A 1 284 ? -0.406 28.464 17.653 1.00 87.38 284 GLU A O 1
ATOM 2215 N N . LEU A 1 285 ? 0.069 28.740 15.480 1.00 84.44 285 LEU A N 1
ATOM 2216 C CA . LEU A 1 285 ? -0.241 30.172 15.460 1.00 84.44 285 LEU A CA 1
ATOM 2217 C C . LEU A 1 285 ? -1.728 30.474 15.706 1.00 84.44 285 LEU A C 1
ATOM 2219 O O . LEU A 1 285 ? -2.051 31.476 16.348 1.00 84.44 285 LEU A O 1
ATOM 2223 N N . VAL A 1 286 ? -2.635 29.599 15.257 1.00 82.81 286 VAL A N 1
ATOM 2224 C CA . VAL A 1 286 ? -4.066 29.680 15.595 1.00 82.81 286 VAL A CA 1
ATOM 2225 C C . VAL A 1 286 ? -4.275 29.449 17.093 1.00 82.81 286 VAL A C 1
ATOM 2227 O O . VAL A 1 286 ? -4.994 30.213 17.737 1.00 82.81 286 VAL A O 1
ATOM 2230 N N . SER A 1 287 ? -3.617 28.439 17.671 1.00 82.75 287 SER A N 1
ATOM 2231 C CA . SER A 1 287 ? -3.725 28.128 19.102 1.00 82.75 287 SER A CA 1
ATOM 2232 C C . SER A 1 287 ? -3.132 29.218 20.002 1.00 82.75 287 SER A C 1
ATOM 2234 O O . SER A 1 287 ? -3.656 29.473 21.084 1.00 82.75 287 SER A O 1
ATOM 2236 N N . ALA A 1 288 ? -2.095 29.915 19.527 1.00 84.38 288 ALA A N 1
ATOM 2237 C CA . ALA A 1 288 ? -1.461 31.035 20.216 1.00 84.38 288 ALA A CA 1
ATOM 2238 C C . ALA A 1 288 ? -2.298 32.331 20.188 1.00 84.38 288 ALA A C 1
ATOM 2240 O O . ALA A 1 288 ? -1.915 33.324 20.804 1.00 84.38 288 ALA A O 1
ATOM 2241 N N . GLY A 1 289 ? -3.435 32.349 19.479 1.00 82.88 289 GLY A N 1
ATOM 2242 C CA . GLY A 1 289 ? -4.279 33.540 19.345 1.00 82.88 289 GLY A CA 1
ATOM 2243 C C . GLY A 1 289 ? -3.674 34.631 18.457 1.00 82.88 289 GLY A C 1
ATOM 2244 O O . GLY A 1 289 ? -4.238 35.720 18.362 1.00 82.88 289 GLY A O 1
ATOM 2245 N N . THR A 1 290 ? -2.566 34.341 17.768 1.00 76.06 290 THR A N 1
ATOM 2246 C CA . THR A 1 290 ? -1.883 35.259 16.842 1.00 76.06 290 THR A CA 1
ATOM 2247 C C . THR A 1 290 ? -2.767 35.619 15.641 1.00 76.06 290 THR A C 1
ATOM 2249 O O . THR A 1 290 ? -2.573 36.651 15.004 1.00 76.06 290 THR A O 1
ATOM 2252 N N . PHE A 1 291 ? -3.780 34.792 15.369 1.00 71.44 291 PHE A N 1
ATOM 2253 C CA . PHE A 1 291 ? -4.697 34.887 14.236 1.00 71.44 291 PHE A CA 1
ATOM 2254 C C . PHE A 1 291 ? -6.176 34.947 14.662 1.00 71.44 291 PHE A C 1
ATOM 2256 O O . PHE A 1 291 ? -7.044 34.269 14.111 1.00 71.44 291 PHE A O 1
ATOM 2263 N N . ALA A 1 292 ? -6.493 35.742 15.684 1.00 50.31 292 ALA A N 1
ATOM 2264 C CA . ALA A 1 292 ? -7.879 35.977 16.078 1.00 50.31 292 ALA A CA 1
ATOM 2265 C C . ALA A 1 292 ? -8.577 36.921 15.075 1.00 50.31 292 ALA A C 1
ATOM 2267 O O . ALA A 1 292 ? -8.368 38.132 15.131 1.00 50.31 292 ALA A O 1
ATOM 2268 N N . GLY A 1 293 ? -9.426 36.399 14.174 1.00 53.72 293 GLY A N 1
ATOM 2269 C CA . GLY A 1 293 ? -10.364 37.269 13.442 1.00 53.72 293 GLY A CA 1
ATOM 2270 C C . GLY A 1 293 ? -10.971 36.815 12.112 1.00 53.72 293 GLY A C 1
ATOM 2271 O O . GLY A 1 293 ? -11.804 37.556 11.596 1.00 53.72 293 GLY A O 1
ATOM 2272 N N . VAL A 1 294 ? -10.627 35.660 11.535 1.00 51.12 294 VAL A N 1
ATOM 2273 C CA . VAL A 1 294 ? -11.165 35.256 10.216 1.00 51.12 294 VAL A CA 1
ATOM 2274 C C . VAL A 1 294 ? -11.826 33.875 10.294 1.00 51.12 294 VAL A C 1
ATOM 2276 O O . VAL A 1 294 ? -11.301 32.957 10.919 1.00 51.12 294 VAL A O 1
ATOM 2279 N N . ASN A 1 295 ? -13.031 33.761 9.726 1.00 45.81 295 ASN A N 1
ATOM 2280 C CA . ASN A 1 295 ? -13.869 32.559 9.763 1.00 45.81 295 ASN A CA 1
ATOM 2281 C C . ASN A 1 295 ? -13.170 31.339 9.142 1.00 45.81 295 ASN A C 1
ATOM 2283 O O . ASN A 1 295 ? -12.543 31.447 8.092 1.00 45.81 295 ASN A O 1
ATOM 2287 N N . LYS A 1 296 ? -13.354 30.178 9.786 1.00 43.72 296 LYS A N 1
ATOM 2288 C CA . LYS A 1 296 ? -12.910 28.862 9.308 1.00 43.72 296 LYS A CA 1
ATOM 2289 C C . LYS A 1 296 ? -13.582 28.528 7.968 1.00 43.72 296 LYS A C 1
ATOM 2291 O O . LYS A 1 296 ? -14.813 28.511 7.918 1.00 43.72 296 LYS A O 1
ATOM 2296 N N . TYR A 1 297 ? -12.779 28.232 6.949 1.00 44.75 297 TYR A N 1
ATOM 2297 C CA . TYR A 1 297 ? -13.172 27.469 5.761 1.00 44.75 297 TYR A CA 1
ATOM 2298 C C . TYR A 1 297 ? -12.514 26.094 5.826 1.00 44.75 297 TYR A C 1
ATOM 2300 O O . TYR A 1 297 ? -11.333 26.046 6.242 1.00 44.75 297 TYR A O 1
#

Foldseek 3Di:
DPCDPDDPPVNVVVVLVVVLVVVLVVLVVVLVVVLVVLVVVLVVVLVVLQVVCVVVVVVPPPVSVVSSVVSVVVSVVVNVVSVVVSVVVSVVSVVVSVVVVLVVLQVQVVVLVVVLLVVLVVVCVVVVPDPVRSVVVSVVVVVCCLPPVPPVGDQHPVRVVVVVVVVVVVVVVVVVVVVVVVVVVVVVVVVVCVVPVAWDWDQDPVRFIFIQGRVVRDTFGDGPPDDGDPDDDDDDDDDDDDPPPDPPLNVVLVCVLVVVDDLVNVPVVDDPVVSVVNVVVNVVCVVVVVNPDDDDD

Sequence (297 aa):
LVDIPQKSESEIYQEKLDRMQSQIDAINSYYNSLIQQAQKEGEGRLGSARALQSVSGTRFSPRGEAQTQAVENYNSQVIAGIQAQKNAAIQALYNEAASAAQEQANTLTEQALTAANSYIDSLAKQYSLNLEEKQLLAEEAYKRAALTGEYGGNPTLAMLDYLQSVEQQAFENQLAEKQLEQKQGYLDIAQKQLERGNYEFVSLPDGRYGYYDLTSGTPVFVEVGRKPVYSGYSSGSSNSVSPYGTSVYDSVVADLYNGKYTIDELRDLYSASQLNAIADRYNELVSAGTFAGVNKY

Secondary structure (DSSP, 8-state):
--------HHHHHHHHHHHHHHHHHHHHHHHHHHHHHHHHHHHHHHHHHHHHHHHTT-TTSHHHHHHHHHHHHHHHHHHHHHHHHHHHHHHHHHHHHHHHHHHHHHHHHHHHHHHHHHHHHHHHHHHT--HHHHHHHHHHHHHHHHHH--SSSPPPHHHHHHHHHHHHHHHHHHHHHHHHHHHHHHHHHHHHHHHHSSEEEEE-TTS-EEEEETTTTEEE---TTS----------------SSPPPHHHHHHHHHHTTSS-HHHHHTTS-HHHHHHHHHHHHHHHHTTTTTT----

pLDDT: mean 73.28, std 18.05, range [33.41, 98.25]